Protein AF-A0A6A5HFD0-F1 (afdb_monomer)

Foldseek 3Di:
DDDDDDDPPPPPDVVVVVVVVVVVVVVVVVVVVVVVVPQPDADELPDQFAEEEDQQQDDFSRYHHDDLVCLQCRVSNHDNQSHAEYEYEDAADPPPVSLVSVLVSLVVVLVRYQAYEYEHQAHLPVPDPVVVVSVVSNCVSVRYHYQDDPPDNDHDHRDNALVSVLVSVCVGDPPDPNSVVSVVRRVVPDDDDPPPPPDDD

Mean predicted aligned error: 12.95 Å

Structure (mmCIF, N/CA/C/O backbone):
data_AF-A0A6A5HFD0-F1
#
_entry.id   AF-A0A6A5HFD0-F1
#
loop_
_atom_site.group_PDB
_atom_site.id
_atom_site.type_symbol
_atom_site.label_atom_id
_atom_site.label_alt_id
_atom_site.label_comp_id
_atom_site.label_asym_id
_atom_site.label_entity_id
_atom_site.label_seq_id
_atom_site.pdbx_PDB_ins_code
_atom_site.Cartn_x
_atom_site.Cartn_y
_atom_site.Cartn_z
_atom_site.occupancy
_atom_site.B_iso_or_equiv
_atom_site.auth_seq_id
_atom_site.auth_comp_id
_atom_sit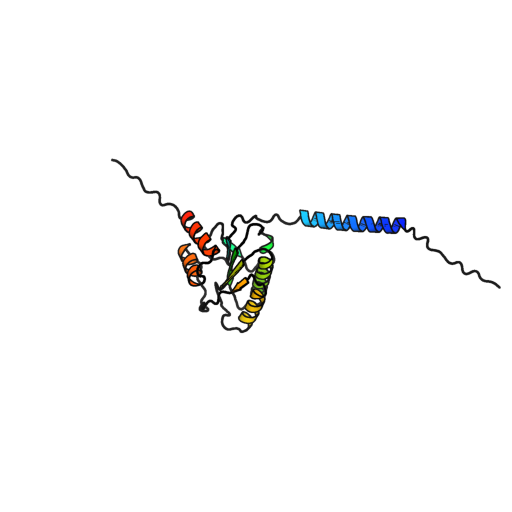e.auth_asym_id
_atom_site.auth_atom_id
_atom_site.pdbx_PDB_model_num
ATOM 1 N N . MET A 1 1 ? 0.752 -87.030 -17.602 1.00 40.81 1 MET A N 1
ATOM 2 C CA . MET A 1 1 ? 1.405 -86.492 -16.390 1.00 40.81 1 MET A CA 1
ATOM 3 C C . MET A 1 1 ? 0.818 -85.115 -16.132 1.00 40.81 1 MET A C 1
ATOM 5 O O . MET A 1 1 ? 0.989 -84.241 -16.968 1.00 40.81 1 MET A O 1
ATOM 9 N N . VAL A 1 2 ? 0.026 -84.969 -15.068 1.00 38.84 2 VAL A N 1
ATOM 10 C CA . VAL A 1 2 ? -0.663 -83.721 -14.697 1.00 38.84 2 VAL A CA 1
ATOM 11 C C . VAL A 1 2 ? 0.238 -82.972 -13.714 1.00 38.84 2 VAL A C 1
ATOM 13 O O . VAL A 1 2 ? 0.550 -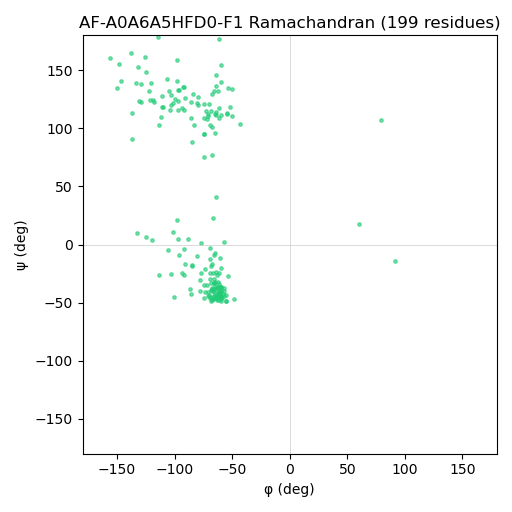83.507 -12.655 1.00 38.84 2 VAL A O 1
ATOM 16 N N . GLY A 1 3 ? 0.699 -81.776 -14.083 1.00 40.53 3 GLY A N 1
ATOM 17 C CA . GLY A 1 3 ? 1.466 -80.889 -13.207 1.00 40.53 3 GLY A CA 1
ATOM 18 C C . GLY A 1 3 ? 0.549 -79.844 -12.577 1.00 40.53 3 GLY A C 1
ATOM 19 O O . GLY A 1 3 ? -0.019 -79.020 -13.288 1.00 40.53 3 GLY A O 1
ATOM 20 N N . ASN A 1 4 ? 0.399 -79.885 -11.252 1.00 44.94 4 ASN A N 1
ATOM 21 C CA . ASN A 1 4 ? -0.315 -78.875 -10.470 1.00 44.94 4 ASN A CA 1
ATOM 22 C C . ASN A 1 4 ? 0.464 -77.546 -10.474 1.00 44.94 4 ASN A C 1
ATOM 24 O O . ASN A 1 4 ? 1.540 -77.468 -9.882 1.00 44.94 4 ASN A O 1
ATOM 28 N N . LEU A 1 5 ? -0.100 -76.487 -11.065 1.00 52.91 5 LEU A N 1
ATOM 29 C CA . LEU A 1 5 ? 0.309 -75.107 -10.786 1.00 52.91 5 LEU A CA 1
ATOM 30 C C . LEU A 1 5 ? -0.422 -74.633 -9.520 1.00 52.91 5 LEU A C 1
ATOM 32 O O . LEU A 1 5 ? -1.607 -74.309 -9.555 1.00 52.91 5 LEU A O 1
ATOM 36 N N . GLY A 1 6 ? 0.282 -74.610 -8.389 1.00 43.31 6 GLY A N 1
ATOM 37 C CA . GLY A 1 6 ? -0.218 -73.996 -7.161 1.00 43.31 6 GLY A CA 1
ATOM 38 C C . GLY A 1 6 ? -0.249 -72.473 -7.297 1.00 43.31 6 GLY A C 1
ATOM 39 O O . GLY A 1 6 ? 0.799 -71.835 -7.357 1.00 43.31 6 GLY A O 1
ATOM 40 N N . ILE A 1 7 ? -1.445 -71.883 -7.329 1.00 53.22 7 ILE A N 1
ATOM 41 C CA . ILE A 1 7 ? -1.634 -70.434 -7.213 1.00 53.22 7 ILE A CA 1
ATOM 42 C C . ILE A 1 7 ? -1.323 -70.041 -5.764 1.00 53.22 7 ILE A C 1
ATOM 44 O O . ILE A 1 7 ? -2.061 -70.384 -4.840 1.00 53.22 7 ILE A O 1
ATOM 48 N N . ARG A 1 8 ? -0.216 -69.324 -5.554 1.00 49.44 8 ARG A N 1
ATOM 49 C CA . ARG A 1 8 ? 0.111 -68.700 -4.268 1.00 49.44 8 ARG A CA 1
ATOM 50 C C . ARG A 1 8 ? -0.785 -67.475 -4.094 1.00 49.44 8 ARG A C 1
ATOM 52 O O . ARG A 1 8 ? -0.480 -66.403 -4.603 1.00 49.44 8 ARG A O 1
ATOM 59 N N . VAL A 1 9 ? -1.902 -67.647 -3.394 1.00 51.25 9 VAL A N 1
ATOM 60 C CA . VAL A 1 9 ? -2.750 -66.535 -2.951 1.00 51.25 9 VAL A CA 1
ATOM 61 C C . VAL A 1 9 ? -1.973 -65.772 -1.876 1.00 51.25 9 VAL A C 1
ATOM 63 O O . VAL A 1 9 ? -1.836 -66.241 -0.745 1.00 51.25 9 VAL A O 1
ATOM 66 N N . GLU A 1 10 ? -1.401 -64.620 -2.233 1.00 54.50 10 GLU A N 1
ATOM 67 C CA . GLU A 1 10 ? -0.930 -63.653 -1.243 1.00 54.50 10 GLU A CA 1
AT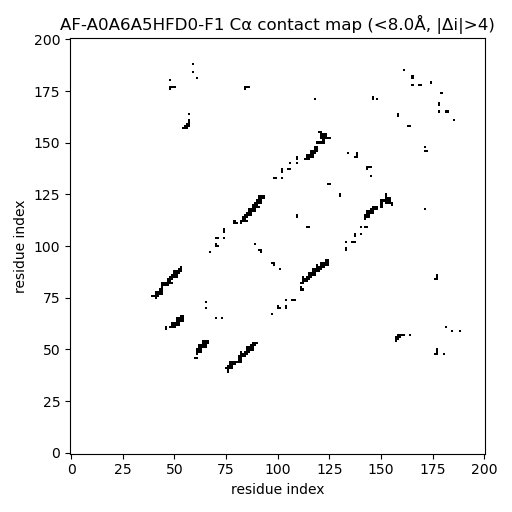OM 68 C C . GLU A 1 10 ? -2.134 -63.204 -0.418 1.00 54.50 10 GLU A C 1
ATOM 70 O O . GLU A 1 10 ? -3.020 -62.501 -0.899 1.00 54.50 10 GLU A O 1
ATOM 75 N N . ASN A 1 11 ? -2.175 -63.648 0.834 1.00 48.19 11 ASN A N 1
ATOM 76 C CA . ASN A 1 11 ? -3.223 -63.311 1.780 1.00 48.19 11 ASN A CA 1
ATOM 77 C C . ASN A 1 11 ? -3.016 -61.858 2.252 1.00 48.19 11 ASN A C 1
ATOM 79 O O . ASN A 1 11 ? -2.494 -61.611 3.342 1.00 48.19 11 ASN A O 1
ATOM 83 N N . ARG A 1 12 ? -3.342 -60.878 1.397 1.00 56.28 12 ARG A N 1
ATOM 84 C CA . ARG A 1 12 ? -3.359 -59.460 1.774 1.00 56.28 12 ARG A CA 1
ATOM 85 C C . ARG A 1 12 ? -4.556 -59.238 2.682 1.00 56.28 12 ARG A C 1
ATOM 87 O O . ARG A 1 12 ? -5.700 -59.314 2.250 1.00 56.28 12 ARG A O 1
ATOM 94 N N . ASN A 1 13 ? -4.278 -59.034 3.964 1.00 55.84 13 ASN A N 1
ATOM 95 C CA . ASN A 1 13 ? -5.301 -58.748 4.955 1.00 55.84 13 ASN A CA 1
ATOM 96 C C . ASN A 1 13 ? -5.778 -57.293 4.766 1.00 55.84 13 ASN A C 1
ATOM 98 O O . ASN A 1 13 ? -5.021 -56.383 5.119 1.00 55.84 13 ASN A O 1
ATOM 102 N N . PRO A 1 14 ? -7.007 -57.056 4.271 1.00 55.06 14 PRO A N 1
ATOM 103 C CA . PRO A 1 14 ? -7.501 -55.711 3.972 1.00 55.06 14 PRO A CA 1
ATOM 104 C C . PRO A 1 14 ? -7.553 -54.815 5.217 1.00 55.06 14 PRO A C 1
ATOM 106 O O . PRO A 1 14 ? -7.406 -53.602 5.106 1.00 55.06 14 PRO A O 1
ATOM 109 N N . TYR A 1 15 ? -7.660 -55.403 6.415 1.00 52.16 15 TYR A N 1
ATOM 110 C CA . TYR A 1 15 ? -7.636 -54.658 7.675 1.00 52.16 15 TYR A CA 1
ATOM 111 C C . TYR A 1 15 ? -6.265 -54.047 7.994 1.00 52.16 15 TYR A C 1
ATOM 113 O O . TYR A 1 15 ? -6.197 -53.009 8.654 1.00 52.16 15 TYR A O 1
ATOM 121 N N . ARG A 1 16 ? -5.165 -54.672 7.545 1.00 56.97 16 ARG A N 1
ATOM 122 C CA . ARG A 1 16 ? -3.811 -54.125 7.740 1.00 56.97 16 ARG A CA 1
ATOM 123 C C . ARG A 1 16 ? -3.565 -52.929 6.829 1.00 56.97 16 ARG A C 1
ATOM 125 O O . ARG A 1 16 ? -3.059 -51.922 7.302 1.00 56.97 16 ARG A O 1
ATOM 132 N N . GLU A 1 17 ? -4.014 -53.012 5.581 1.00 59.78 17 GLU A N 1
ATOM 133 C CA . GLU A 1 17 ? -3.882 -51.942 4.588 1.00 59.78 17 GLU A CA 1
ATOM 134 C C . GLU A 1 17 ? -4.694 -50.697 4.983 1.00 59.78 17 GLU A C 1
ATOM 136 O O . GLU A 1 17 ? -4.190 -49.577 4.933 1.00 59.78 17 GLU A O 1
ATOM 141 N N . THR A 1 18 ? -5.915 -50.879 5.504 1.00 59.31 18 THR A N 1
ATOM 142 C CA . THR A 1 18 ? -6.700 -49.762 6.055 1.00 59.31 18 THR A CA 1
ATOM 143 C C . THR A 1 18 ? -6.060 -49.147 7.297 1.00 59.31 18 THR A C 1
ATOM 145 O O . THR A 1 18 ? -6.069 -47.929 7.442 1.00 59.31 18 THR A O 1
ATOM 148 N N . ALA A 1 19 ? -5.478 -49.958 8.187 1.00 61.12 19 ALA A N 1
ATOM 149 C CA . ALA A 1 19 ? -4.846 -49.458 9.407 1.00 61.12 19 ALA A CA 1
ATOM 150 C C . ALA A 1 19 ? -3.526 -48.720 9.127 1.00 61.12 19 ALA A C 1
ATOM 152 O O . ALA A 1 19 ? -3.211 -47.754 9.817 1.00 61.12 19 ALA A O 1
ATOM 153 N N . GLU A 1 20 ? -2.757 -49.159 8.130 1.00 63.84 20 GLU A N 1
ATOM 154 C CA . GLU A 1 20 ? -1.549 -48.467 7.669 1.00 63.84 20 GLU A CA 1
ATOM 155 C C . GLU A 1 20 ? -1.898 -47.137 6.998 1.00 63.84 20 GLU A C 1
ATOM 157 O O . GLU A 1 20 ? -1.353 -46.107 7.392 1.00 63.84 20 GLU A O 1
ATOM 162 N N . LYS A 1 21 ? -2.907 -47.122 6.118 1.00 66.12 21 LYS A N 1
ATOM 163 C CA . LYS A 1 21 ? -3.411 -45.891 5.493 1.00 66.12 21 LYS A CA 1
ATOM 164 C C . LYS A 1 21 ? -3.944 -44.884 6.519 1.00 66.12 21 LYS A C 1
ATOM 166 O O . LYS A 1 21 ? -3.669 -43.693 6.417 1.00 66.12 21 LYS A O 1
ATOM 171 N N . SER A 1 22 ? -4.671 -45.335 7.544 1.00 59.88 22 SER A N 1
ATOM 172 C CA . SER A 1 22 ? -5.139 -44.453 8.625 1.00 59.88 22 SER A CA 1
ATOM 173 C C . SER A 1 22 ? -3.997 -43.871 9.465 1.00 59.88 22 SER A C 1
ATOM 175 O O . SER A 1 22 ? -4.110 -42.740 9.931 1.00 59.88 22 SER A O 1
ATOM 177 N N . LYS A 1 23 ? -2.895 -44.609 9.655 1.00 63.00 23 LYS A N 1
ATOM 178 C CA . LYS A 1 23 ? -1.702 -44.101 10.352 1.00 63.00 23 LYS A CA 1
ATOM 179 C C . LYS A 1 23 ? -0.957 -43.068 9.517 1.00 63.00 23 LYS A C 1
ATOM 181 O O . LYS A 1 23 ? -0.518 -42.074 10.075 1.00 63.00 23 LYS A O 1
ATOM 186 N N . GLU A 1 24 ? -0.839 -43.289 8.213 1.00 63.47 24 GLU A N 1
ATOM 187 C CA . GLU A 1 24 ? -0.209 -42.346 7.284 1.00 63.47 24 GLU A CA 1
ATOM 188 C C . GLU A 1 24 ? -0.965 -41.013 7.253 1.00 63.47 24 GLU A C 1
ATOM 190 O O . GLU A 1 24 ? -0.368 -39.968 7.492 1.00 63.47 24 GLU A O 1
ATOM 195 N N . ILE A 1 25 ? -2.298 -41.059 7.132 1.00 62.41 25 ILE A N 1
ATOM 196 C CA . ILE A 1 25 ? -3.147 -39.859 7.188 1.00 62.41 25 ILE A CA 1
ATOM 197 C C . ILE A 1 25 ? -2.971 -39.126 8.522 1.00 62.41 25 ILE A C 1
ATOM 199 O O . ILE A 1 25 ? -2.803 -37.910 8.518 1.00 62.41 25 ILE A O 1
ATOM 203 N N . ALA A 1 26 ? -2.977 -39.843 9.652 1.00 58.12 26 ALA A N 1
ATOM 204 C CA . ALA A 1 26 ? -2.802 -39.248 10.980 1.00 58.12 26 ALA A CA 1
ATOM 205 C C . ALA A 1 26 ? -1.405 -38.631 11.188 1.00 58.12 26 ALA A C 1
ATOM 207 O O . ALA A 1 26 ? -1.265 -37.632 11.895 1.00 58.12 26 ALA A O 1
ATOM 208 N N . VAL A 1 27 ? -0.366 -39.211 10.580 1.00 64.44 27 VAL A N 1
ATOM 209 C CA . VAL A 1 27 ? 0.996 -38.658 10.592 1.00 64.44 27 VAL A CA 1
ATOM 210 C C . VAL A 1 27 ? 1.067 -37.387 9.749 1.00 64.44 27 VAL A C 1
ATOM 212 O O . VAL A 1 27 ? 1.626 -36.400 10.226 1.00 64.44 27 VAL A O 1
ATOM 215 N N . ASP A 1 28 ? 0.454 -37.373 8.565 1.00 59.66 28 ASP A N 1
ATOM 216 C CA . ASP A 1 28 ? 0.383 -36.184 7.709 1.00 59.66 28 ASP A CA 1
ATOM 217 C C . ASP A 1 28 ? -0.417 -35.053 8.367 1.00 59.66 28 ASP A C 1
ATOM 219 O O . ASP A 1 28 ? 0.063 -33.919 8.418 1.00 59.66 28 ASP A O 1
ATOM 223 N N . THR A 1 29 ? -1.572 -35.355 8.977 1.00 57.44 29 THR A N 1
ATOM 224 C CA . THR A 1 29 ? -2.348 -34.345 9.731 1.00 57.44 29 THR A CA 1
ATOM 225 C C . THR A 1 29 ? -1.554 -33.812 10.921 1.00 57.44 29 THR A C 1
ATOM 227 O O . THR A 1 29 ? -1.461 -32.602 11.117 1.00 57.44 29 THR A O 1
ATOM 230 N N . GLY A 1 30 ? -0.903 -34.695 11.684 1.00 49.62 30 GLY A N 1
ATOM 231 C CA . GLY A 1 30 ? -0.057 -34.287 12.806 1.00 49.62 30 GLY A CA 1
ATOM 232 C C . GLY A 1 30 ? 1.199 -33.513 12.384 1.00 49.62 30 GLY A C 1
ATOM 233 O O . GLY A 1 30 ? 1.741 -32.744 13.179 1.00 49.62 30 GLY A O 1
ATOM 234 N N . MET A 1 31 ? 1.686 -33.693 11.151 1.00 56.91 31 MET A N 1
ATOM 235 C CA . MET A 1 31 ? 2.770 -32.891 10.581 1.00 56.91 31 MET A CA 1
ATOM 236 C C . MET A 1 31 ? 2.288 -31.516 10.112 1.00 56.91 31 MET A C 1
ATOM 238 O O . MET A 1 31 ? 3.008 -30.542 10.337 1.00 56.91 31 MET A O 1
ATOM 242 N N . GLU A 1 32 ? 1.106 -31.404 9.503 1.00 59.38 32 GLU A N 1
ATOM 243 C CA . GLU A 1 32 ? 0.516 -30.103 9.160 1.00 59.38 32 GLU A CA 1
ATOM 244 C C . GLU A 1 32 ? 0.207 -29.265 10.403 1.00 59.38 32 GLU A C 1
ATOM 246 O O . GLU A 1 32 ? 0.656 -28.122 10.480 1.00 59.38 32 GLU A O 1
ATOM 251 N N . GLU A 1 33 ? -0.434 -29.841 11.424 1.00 56.31 33 GLU A N 1
ATOM 252 C CA . GLU A 1 33 ? -0.723 -29.133 12.681 1.00 56.31 33 GLU A CA 1
ATOM 253 C C . GLU A 1 33 ? 0.562 -28.643 13.373 1.00 56.31 33 GLU A C 1
ATOM 255 O O . GLU A 1 33 ? 0.633 -27.515 13.870 1.00 56.31 33 GLU A O 1
ATOM 260 N N . LYS A 1 34 ? 1.630 -29.455 13.359 1.00 57.09 34 LYS A N 1
ATOM 261 C CA . LYS A 1 34 ? 2.943 -29.049 13.890 1.00 57.09 34 LYS A CA 1
ATOM 262 C C . LYS A 1 34 ? 3.596 -27.939 13.066 1.00 57.09 34 LYS A C 1
ATOM 264 O O . LYS A 1 34 ? 4.235 -27.060 13.645 1.00 57.09 34 LYS A O 1
ATOM 269 N N . LYS A 1 35 ? 3.448 -27.955 11.737 1.00 59.38 35 LYS A N 1
ATOM 270 C CA . LYS A 1 35 ? 3.948 -26.888 10.853 1.00 59.38 35 LYS A CA 1
ATOM 271 C C . LYS A 1 35 ? 3.181 -25.582 11.061 1.00 59.38 35 LYS A C 1
ATOM 273 O O . LYS A 1 35 ? 3.802 -24.523 11.063 1.00 59.38 35 LYS A O 1
ATOM 278 N N . GLU A 1 36 ? 1.870 -25.650 11.282 1.00 57.84 36 GLU A N 1
ATOM 279 C CA . GLU A 1 36 ? 1.019 -24.498 11.601 1.00 57.84 36 GLU A CA 1
ATOM 280 C C . GLU A 1 36 ? 1.419 -23.858 12.941 1.00 57.84 36 GLU A C 1
ATOM 282 O O . GLU A 1 36 ? 1.631 -22.647 13.007 1.00 57.84 36 GLU A O 1
ATOM 287 N N . GLY A 1 37 ? 1.638 -24.671 13.983 1.00 54.94 37 GLY A N 1
ATOM 288 C CA . GLY A 1 37 ? 2.069 -24.208 15.309 1.00 54.94 37 GLY A CA 1
ATOM 289 C C . GLY A 1 37 ? 3.494 -23.635 15.371 1.00 54.94 37 GLY A C 1
ATOM 290 O O . GLY A 1 37 ? 3.818 -22.904 16.306 1.00 54.94 37 GLY A O 1
ATOM 291 N N . MET A 1 38 ? 4.345 -23.934 14.381 1.00 61.56 38 MET A N 1
ATOM 292 C CA . MET A 1 38 ? 5.705 -23.384 14.260 1.00 61.56 38 MET A CA 1
ATOM 293 C C . MET A 1 38 ? 5.782 -22.103 13.417 1.00 61.56 38 MET A C 1
ATOM 295 O O . MET A 1 38 ? 6.865 -21.518 13.315 1.00 61.56 38 MET A O 1
ATOM 299 N N . LYS A 1 39 ? 4.675 -21.635 12.816 1.00 65.06 39 LYS A N 1
ATOM 300 C CA . LYS A 1 39 ? 4.684 -20.374 12.060 1.00 65.06 39 LYS A CA 1
ATOM 301 C C . LYS A 1 39 ? 5.028 -19.208 13.006 1.00 65.06 39 LYS A C 1
ATOM 303 O O . LYS A 1 39 ? 4.438 -19.098 14.083 1.00 65.06 39 LYS A O 1
ATOM 308 N N . PRO A 1 40 ? 5.968 -18.317 12.631 1.00 68.19 40 PRO A N 1
ATOM 309 C CA . PRO A 1 40 ? 6.278 -17.134 13.423 1.00 68.19 40 PRO A CA 1
ATOM 310 C C . PRO A 1 40 ? 5.012 -16.328 13.707 1.00 68.19 40 PRO A C 1
ATOM 312 O O . PRO A 1 40 ? 4.206 -16.088 12.806 1.00 68.19 40 PRO A O 1
ATOM 315 N N . LYS A 1 41 ? 4.842 -15.888 14.957 1.00 83.31 41 LYS A N 1
ATOM 316 C CA . LYS A 1 41 ? 3.687 -15.073 15.337 1.00 83.31 41 LYS A CA 1
ATOM 317 C C . LYS A 1 41 ? 3.702 -13.765 14.541 1.00 83.31 41 LYS A C 1
ATOM 319 O O . LYS A 1 41 ? 4.629 -12.966 14.677 1.00 83.31 41 LYS A O 1
ATOM 324 N N . LYS A 1 42 ? 2.666 -13.559 13.726 1.00 91.19 42 LYS A N 1
ATOM 325 C CA . LYS A 1 42 ? 2.451 -12.323 12.970 1.00 91.19 42 LYS A CA 1
ATOM 326 C C . LYS A 1 42 ? 2.225 -11.142 13.915 1.00 91.19 42 LYS A C 1
ATOM 328 O O . LYS A 1 42 ? 1.628 -11.275 14.985 1.00 91.19 42 LYS A O 1
ATOM 333 N N . THR A 1 43 ? 2.702 -9.976 13.504 1.00 93.25 43 THR A N 1
ATOM 334 C CA . THR A 1 43 ? 2.447 -8.708 14.184 1.00 93.25 43 THR A CA 1
ATOM 335 C C . THR A 1 43 ? 1.064 -8.213 13.786 1.00 93.25 43 THR A C 1
ATOM 337 O O . THR A 1 43 ? 0.812 -7.974 12.608 1.00 93.25 43 THR A O 1
ATOM 340 N N . VAL A 1 44 ? 0.176 -8.049 14.764 1.00 94.81 44 VAL A N 1
ATOM 341 C CA . VAL A 1 44 ? -1.179 -7.534 14.531 1.00 94.81 44 VAL A CA 1
ATOM 342 C C . VAL A 1 44 ? -1.120 -6.055 14.168 1.00 94.81 44 VAL A C 1
ATOM 344 O O . VAL A 1 44 ? -0.652 -5.247 14.974 1.00 94.81 44 VAL A O 1
ATOM 347 N N . ILE A 1 45 ? -1.624 -5.710 12.983 1.00 95.81 45 ILE A N 1
ATOM 348 C CA . ILE A 1 45 ? -1.868 -4.323 12.582 1.00 95.81 45 ILE A CA 1
ATOM 349 C C . ILE A 1 45 ? -3.187 -3.876 13.223 1.00 95.81 45 ILE A C 1
ATOM 351 O O . ILE A 1 45 ? -4.205 -4.565 13.125 1.00 95.81 45 ILE A O 1
ATOM 355 N N . ARG A 1 46 ? -3.165 -2.751 13.945 1.00 95.31 46 ARG A N 1
ATOM 356 C CA . ARG A 1 46 ? -4.352 -2.231 14.650 1.00 95.31 46 ARG A CA 1
ATOM 357 C C . ARG A 1 46 ? -5.112 -1.212 13.810 1.00 95.31 46 ARG A C 1
ATOM 359 O O . ARG A 1 46 ? -6.298 -0.985 14.025 1.00 95.31 46 ARG A O 1
ATOM 366 N N . GLU A 1 47 ? -4.409 -0.581 12.889 1.00 96.88 47 GLU A N 1
ATOM 367 C CA . GLU A 1 47 ? -4.873 0.474 12.016 1.00 96.88 47 GLU A CA 1
ATOM 368 C C . GLU A 1 47 ? -5.568 -0.134 10.795 1.00 96.88 47 GLU A C 1
ATOM 370 O O . GLU A 1 47 ? -5.006 -0.983 10.110 1.00 96.88 47 GLU A O 1
ATOM 375 N N . SER A 1 48 ? -6.783 0.323 10.482 1.00 97.25 48 SER A N 1
ATOM 376 C CA . SER A 1 48 ? -7.515 -0.178 9.309 1.00 97.25 48 SER A CA 1
ATOM 377 C C . SER A 1 48 ? -7.082 0.447 7.986 1.00 97.25 48 SER A C 1
ATOM 379 O O . SER A 1 48 ? -7.516 0.018 6.921 1.00 97.25 48 SER A O 1
ATOM 381 N N . LYS A 1 49 ? -6.255 1.492 8.039 1.00 98.19 49 LYS A N 1
ATOM 382 C CA . LYS A 1 49 ? -5.822 2.289 6.890 1.00 98.19 49 LYS A CA 1
ATOM 383 C C . LYS A 1 49 ? -4.336 2.535 7.043 1.00 98.19 49 LYS A C 1
ATOM 385 O O . LYS A 1 49 ? -3.940 3.199 8.000 1.00 98.19 49 LYS A O 1
ATOM 390 N N . ILE A 1 50 ? -3.530 1.972 6.149 1.00 98.31 50 ILE A N 1
ATOM 391 C CA . ILE A 1 50 ? -2.074 1.949 6.317 1.00 98.31 50 ILE A CA 1
ATOM 392 C C . ILE A 1 50 ? -1.330 2.397 5.065 1.00 98.31 50 ILE A C 1
ATOM 394 O O . ILE A 1 50 ? -1.790 2.227 3.938 1.00 98.31 50 ILE A O 1
ATOM 398 N N . LEU A 1 51 ? -0.137 2.935 5.290 1.00 98.19 51 LEU A N 1
ATOM 399 C CA . LEU A 1 51 ? 0.853 3.242 4.273 1.00 98.19 51 LEU A CA 1
ATOM 400 C C . LEU A 1 51 ? 1.927 2.156 4.276 1.00 98.19 51 LEU A C 1
ATOM 402 O O . LEU A 1 51 ? 2.609 1.965 5.284 1.00 98.19 51 LEU A O 1
ATOM 406 N N . ILE A 1 52 ? 2.123 1.496 3.141 1.00 97.81 52 ILE A N 1
ATOM 407 C CA . ILE A 1 52 ? 3.264 0.613 2.900 1.00 97.81 52 ILE A CA 1
ATOM 408 C C . ILE A 1 52 ? 4.255 1.352 2.007 1.00 97.81 52 ILE A C 1
ATOM 410 O O . ILE A 1 52 ? 3.882 1.913 0.982 1.00 97.81 52 ILE A O 1
ATOM 414 N N . THR A 1 53 ? 5.523 1.399 2.405 1.00 95.69 53 THR A N 1
ATOM 415 C CA . THR A 1 53 ? 6.500 2.296 1.777 1.00 95.69 53 THR A CA 1
ATOM 416 C C . THR A 1 53 ? 7.917 1.728 1.781 1.00 95.69 53 THR A C 1
ATOM 418 O O . THR A 1 53 ? 8.265 0.951 2.674 1.00 95.69 53 THR A O 1
ATOM 421 N N . PRO A 1 54 ? 8.810 2.130 0.855 1.00 92.56 54 PRO A N 1
ATOM 422 C CA . PRO A 1 54 ? 10.240 1.990 1.097 1.00 92.56 54 PRO A CA 1
ATOM 423 C C . PRO A 1 54 ? 10.651 2.811 2.334 1.00 92.56 54 PRO A C 1
ATOM 425 O O . PRO A 1 54 ? 9.855 3.534 2.937 1.00 92.56 54 PRO A O 1
ATOM 428 N N . ARG A 1 55 ? 11.923 2.734 2.737 1.00 90.44 55 ARG A N 1
ATOM 429 C CA . ARG A 1 55 ? 12.418 3.549 3.858 1.00 90.44 55 ARG A CA 1
ATOM 430 C C . ARG A 1 55 ? 12.431 5.041 3.511 1.00 90.44 55 ARG A C 1
ATOM 432 O O . ARG A 1 55 ? 13.386 5.510 2.890 1.00 90.44 55 ARG A O 1
ATOM 439 N N . ILE A 1 56 ? 11.432 5.770 3.998 1.00 88.75 56 ILE A N 1
ATOM 440 C CA . ILE A 1 56 ? 11.190 7.180 3.655 1.00 88.75 56 ILE A CA 1
ATOM 441 C C . ILE A 1 56 ? 11.560 8.189 4.746 1.00 88.75 56 ILE A C 1
ATOM 443 O O . ILE A 1 56 ? 11.511 9.380 4.485 1.00 88.75 56 ILE A O 1
ATOM 447 N N . GLY A 1 57 ? 11.967 7.750 5.942 1.00 85.81 57 GLY A N 1
ATOM 448 C CA . GLY A 1 57 ? 12.460 8.646 7.004 1.00 85.81 57 GLY A CA 1
ATOM 449 C C . GLY A 1 57 ? 11.398 9.162 7.982 1.00 85.81 57 GLY A C 1
ATOM 450 O O . GLY A 1 57 ? 11.760 9.597 9.071 1.00 85.81 57 GLY A O 1
ATOM 451 N N . VAL A 1 58 ? 10.111 9.016 7.661 1.00 91.06 58 VAL A N 1
ATOM 452 C CA . VAL A 1 58 ? 8.982 9.329 8.554 1.00 91.06 58 VAL A CA 1
ATOM 453 C C . VAL A 1 58 ? 8.477 8.052 9.226 1.00 91.06 58 VAL A C 1
ATOM 455 O O . VAL A 1 58 ? 8.440 6.985 8.610 1.00 91.06 58 VAL A O 1
ATOM 458 N N . LYS A 1 59 ? 8.113 8.147 10.508 1.00 91.94 59 LYS A N 1
ATOM 459 C CA . LYS A 1 59 ? 7.577 7.037 11.305 1.00 91.94 59 LYS A CA 1
ATOM 460 C C . LYS A 1 59 ? 6.184 7.371 11.812 1.00 91.94 59 LYS A C 1
ATOM 462 O O . LYS A 1 59 ? 5.956 8.472 12.301 1.00 91.94 59 LYS A O 1
ATOM 467 N N . GLY A 1 60 ? 5.309 6.377 11.755 1.00 92.56 60 GLY A N 1
ATOM 468 C CA . GLY A 1 60 ? 3.948 6.417 12.267 1.00 92.56 60 GLY A CA 1
ATOM 469 C C . GLY A 1 60 ? 3.458 5.005 12.570 1.00 92.56 60 GLY A C 1
ATOM 470 O O . GLY A 1 60 ? 4.019 4.031 12.069 1.00 92.56 60 GLY A O 1
ATOM 471 N N . LYS A 1 61 ? 2.422 4.896 13.395 1.00 93.62 61 LYS A N 1
ATOM 472 C CA . LYS A 1 61 ? 1.693 3.661 13.699 1.00 93.62 61 LYS A CA 1
ATOM 473 C C . LYS A 1 61 ? 1.075 3.061 12.439 1.00 93.62 61 LYS A C 1
ATOM 475 O O . LYS A 1 61 ? 1.104 1.850 12.277 1.00 93.62 61 LYS A O 1
ATOM 480 N N . SER A 1 62 ? 0.600 3.911 11.527 1.00 96.12 62 SER A N 1
ATOM 481 C CA . SER A 1 62 ? 0.013 3.481 10.254 1.00 96.12 62 SER A CA 1
ATOM 482 C C . SER A 1 62 ? 1.048 3.317 9.128 1.00 96.12 62 SER A C 1
ATOM 484 O O . SER A 1 62 ? 0.652 3.086 7.989 1.00 96.12 62 SER A O 1
ATOM 486 N N . ILE A 1 63 ? 2.358 3.464 9.393 1.00 96.81 63 ILE A N 1
ATOM 487 C CA . ILE A 1 63 ? 3.419 3.442 8.367 1.00 96.81 63 ILE A CA 1
ATOM 488 C C . ILE A 1 63 ? 4.283 2.186 8.503 1.00 96.81 63 ILE A C 1
ATOM 490 O O . ILE A 1 63 ? 5.012 2.006 9.481 1.00 96.81 63 ILE A O 1
ATOM 494 N N . PHE A 1 64 ? 4.280 1.364 7.458 1.00 96.94 64 PHE A N 1
ATOM 495 C CA . PHE A 1 64 ? 4.985 0.092 7.397 1.00 96.94 64 PHE A CA 1
ATOM 496 C C . PHE A 1 64 ? 6.033 0.107 6.282 1.00 96.94 64 PHE A C 1
ATOM 498 O O . PHE A 1 64 ? 5.737 0.334 5.113 1.00 96.94 64 PHE A O 1
ATOM 505 N N . GLU A 1 65 ? 7.293 -0.144 6.642 1.00 95.38 65 GLU A N 1
ATOM 506 C CA . GLU A 1 65 ? 8.404 -0.096 5.688 1.00 95.38 65 GLU A CA 1
ATOM 507 C C . GLU A 1 65 ? 8.770 -1.475 5.135 1.00 95.38 65 GLU A C 1
ATOM 509 O O . GLU A 1 65 ? 9.025 -2.410 5.904 1.00 95.38 65 GLU A O 1
ATOM 514 N N . TYR A 1 66 ? 8.936 -1.581 3.817 1.00 93.88 66 TYR A N 1
ATOM 515 C CA . TYR A 1 66 ? 9.550 -2.739 3.171 1.00 93.88 66 TYR A CA 1
ATOM 516 C C . TYR A 1 66 ? 11.032 -2.512 2.839 1.00 93.88 66 TYR A C 1
ATOM 518 O O . TYR A 1 66 ? 11.548 -1.393 2.769 1.00 93.88 66 TYR A O 1
ATOM 526 N N . ARG A 1 67 ? 11.758 -3.621 2.668 1.00 91.19 67 ARG A N 1
ATOM 527 C CA . ARG A 1 67 ? 13.163 -3.649 2.235 1.00 91.19 67 ARG A CA 1
ATOM 528 C C . ARG A 1 67 ? 13.281 -4.614 1.067 1.00 91.19 67 ARG A C 1
ATOM 530 O O . ARG A 1 67 ? 12.744 -5.711 1.170 1.00 91.19 67 ARG A O 1
ATOM 537 N N . LYS A 1 68 ? 14.045 -4.246 0.031 1.00 89.69 68 LYS A N 1
ATOM 538 C CA . LYS A 1 68 ? 14.268 -5.086 -1.162 1.00 89.69 68 LYS A CA 1
ATOM 539 C C . LYS A 1 68 ? 14.649 -6.528 -0.799 1.00 89.69 68 LYS A C 1
ATOM 541 O O . LYS A 1 68 ? 14.018 -7.468 -1.254 1.00 89.69 68 LYS A O 1
ATOM 546 N N . SER A 1 69 ? 15.591 -6.694 0.133 1.00 90.50 69 SER A N 1
ATOM 547 C CA . SER A 1 69 ? 16.092 -8.005 0.576 1.00 90.50 69 SER A CA 1
ATOM 548 C C . SER A 1 69 ? 15.101 -8.861 1.374 1.00 90.50 69 SER A C 1
ATOM 550 O O . SER A 1 69 ? 15.457 -9.952 1.805 1.00 90.50 69 SER A O 1
ATOM 552 N N . ALA A 1 70 ? 13.904 -8.353 1.665 1.00 90.62 70 ALA A N 1
ATOM 553 C CA . ALA A 1 70 ? 12.924 -9.033 2.501 1.00 90.62 70 ALA A CA 1
ATOM 554 C C . ALA A 1 70 ? 11.519 -9.047 1.889 1.00 90.62 70 ALA A C 1
ATOM 556 O O . ALA A 1 70 ? 10.593 -9.415 2.607 1.00 90.62 70 ALA A O 1
ATOM 557 N N . LEU A 1 71 ? 11.357 -8.649 0.620 1.00 92.81 71 LEU A N 1
ATOM 558 C CA . LEU A 1 71 ? 10.052 -8.571 -0.046 1.00 92.81 71 LEU A CA 1
ATOM 559 C C . LEU A 1 71 ? 9.307 -9.911 0.013 1.00 92.81 71 LEU A C 1
ATOM 561 O O . LEU A 1 71 ? 8.195 -9.944 0.529 1.00 92.81 71 LEU A O 1
ATOM 565 N N . ASP A 1 72 ? 9.985 -11.009 -0.333 1.00 92.62 72 ASP A N 1
ATOM 566 C CA . ASP A 1 72 ? 9.427 -12.374 -0.384 1.00 92.62 72 ASP A CA 1
ATOM 567 C C . ASP A 1 72 ? 8.862 -12.879 0.958 1.00 92.62 72 ASP A C 1
ATOM 569 O O . ASP A 1 72 ? 8.092 -13.830 1.019 1.00 92.62 72 ASP A O 1
ATOM 573 N N . THR A 1 73 ? 9.268 -12.271 2.076 1.00 91.88 73 THR A N 1
ATOM 574 C CA . THR A 1 73 ? 8.814 -12.670 3.420 1.00 91.88 73 THR A CA 1
ATOM 575 C C . THR A 1 73 ? 8.098 -11.549 4.157 1.00 91.88 73 THR A C 1
ATOM 577 O O . THR A 1 73 ? 7.768 -11.703 5.334 1.00 91.88 73 THR A O 1
ATOM 580 N N . TRP A 1 74 ? 7.893 -10.399 3.513 1.00 94.94 74 TRP A N 1
ATOM 581 C CA . TRP A 1 74 ? 7.439 -9.195 4.193 1.00 94.94 74 TRP A CA 1
ATOM 582 C C . TRP A 1 74 ? 6.000 -9.341 4.690 1.00 94.94 74 TRP A C 1
ATOM 584 O O . TRP A 1 74 ? 5.748 -9.130 5.878 1.00 94.94 74 TRP A O 1
ATOM 594 N N . LYS A 1 75 ? 5.088 -9.798 3.819 1.00 94.12 75 LYS A N 1
ATOM 595 C CA . LYS A 1 75 ? 3.668 -10.014 4.141 1.00 94.12 75 LYS A CA 1
ATOM 596 C C . LYS A 1 75 ? 3.480 -10.972 5.317 1.00 94.12 75 LYS A C 1
ATOM 598 O O . LYS A 1 75 ? 2.660 -10.739 6.199 1.00 94.12 75 LYS A O 1
ATOM 603 N N . ASN A 1 76 ? 4.323 -12.000 5.410 1.00 92.69 76 ASN A N 1
ATOM 604 C CA . ASN A 1 76 ? 4.267 -13.014 6.468 1.00 92.69 76 ASN A CA 1
ATOM 605 C C . ASN A 1 76 ? 4.582 -12.486 7.875 1.00 92.69 76 ASN A C 1
ATOM 607 O O . ASN A 1 76 ? 4.389 -13.210 8.849 1.00 92.69 76 ASN A O 1
ATOM 611 N N . ARG A 1 77 ? 5.053 -11.242 8.007 1.00 92.94 77 ARG A N 1
ATOM 612 C CA . ARG A 1 77 ? 5.346 -10.616 9.304 1.00 92.94 77 ARG A CA 1
ATOM 613 C C . ARG A 1 77 ? 4.126 -9.980 9.946 1.00 92.94 77 ARG A C 1
ATOM 615 O O . ARG A 1 77 ? 4.171 -9.721 11.149 1.00 92.94 77 ARG A O 1
ATOM 622 N N . PHE A 1 78 ? 3.076 -9.721 9.174 1.00 95.12 78 PHE A N 1
ATOM 623 C CA . PHE A 1 78 ? 1.937 -8.925 9.605 1.00 95.12 78 PHE A CA 1
ATOM 624 C C . PHE A 1 78 ? 0.623 -9.679 9.436 1.00 95.12 78 PHE A C 1
ATOM 626 O O . PHE A 1 78 ? 0.471 -10.531 8.560 1.00 95.12 78 PHE A O 1
ATOM 633 N N . ASP A 1 79 ? -0.309 -9.374 10.328 1.00 95.25 79 ASP A N 1
ATOM 634 C CA . ASP A 1 79 ? -1.695 -9.815 10.262 1.00 95.25 79 ASP A CA 1
ATOM 635 C C . ASP A 1 79 ? -2.562 -8.649 9.772 1.00 95.25 79 ASP A C 1
ATOM 637 O O . ASP A 1 79 ? -2.585 -7.581 10.395 1.00 95.25 79 ASP A O 1
ATOM 641 N N . PHE A 1 80 ? -3.224 -8.871 8.636 1.00 96.31 80 PHE A N 1
ATOM 642 C CA . PHE A 1 80 ? -4.000 -7.884 7.889 1.00 96.31 80 PHE A CA 1
ATOM 643 C C . PHE A 1 80 ? -5.498 -7.947 8.197 1.00 96.31 80 PHE A C 1
ATOM 645 O O . PHE A 1 80 ? -6.248 -7.174 7.617 1.00 96.31 80 PHE A O 1
ATOM 652 N N . ALA A 1 81 ? -5.944 -8.784 9.144 1.00 95.31 81 ALA A N 1
ATOM 653 C CA . ALA A 1 81 ? -7.367 -8.982 9.438 1.00 95.31 81 ALA A CA 1
ATOM 654 C C . ALA A 1 81 ? -8.157 -7.687 9.727 1.00 95.31 81 ALA A C 1
ATOM 656 O O . ALA A 1 81 ? -9.362 -7.632 9.491 1.00 95.31 81 ALA A O 1
ATOM 657 N N . ASN A 1 82 ? -7.495 -6.640 10.235 1.00 95.56 82 ASN A N 1
ATOM 658 C CA . ASN A 1 82 ? -8.118 -5.339 10.511 1.00 95.56 82 ASN A CA 1
ATOM 659 C C . ASN A 1 82 ? -7.940 -4.308 9.385 1.00 95.56 82 ASN A C 1
ATOM 661 O O . ASN A 1 82 ? -8.506 -3.219 9.474 1.00 95.56 82 ASN A O 1
ATOM 665 N N . VAL A 1 83 ? -7.115 -4.600 8.377 1.00 97.94 83 VAL A N 1
ATOM 666 C CA . VAL A 1 83 ? -6.711 -3.651 7.337 1.00 97.94 83 VAL A CA 1
ATOM 667 C C . VAL A 1 83 ? -7.744 -3.647 6.221 1.00 97.94 83 VAL A C 1
ATOM 669 O O . VAL A 1 83 ? -8.036 -4.662 5.603 1.00 97.94 83 VAL A O 1
ATOM 672 N N . GLU A 1 84 ? -8.296 -2.473 5.946 1.00 97.69 84 GLU A N 1
ATOM 673 C CA . GLU A 1 84 ? -9.281 -2.271 4.890 1.00 97.69 84 GLU A CA 1
ATOM 674 C C . GLU A 1 84 ? -8.650 -1.670 3.641 1.00 97.69 84 GLU A C 1
ATOM 676 O O . GLU A 1 84 ? -8.938 -2.132 2.541 1.00 97.69 84 GLU A O 1
ATOM 681 N N . ALA A 1 85 ? -7.806 -0.651 3.819 1.00 98.00 85 ALA A N 1
ATOM 682 C CA . ALA A 1 85 ? -7.235 0.117 2.721 1.00 98.00 85 ALA A CA 1
ATOM 683 C C . ALA A 1 85 ? -5.728 0.321 2.893 1.00 98.00 85 ALA A C 1
ATOM 685 O O . ALA A 1 85 ? -5.237 0.617 3.991 1.00 98.00 85 ALA A O 1
ATOM 686 N N . ILE A 1 86 ? -5.006 0.200 1.784 1.00 98.44 86 ILE A N 1
ATOM 687 C CA . ILE A 1 86 ? -3.560 0.382 1.705 1.00 98.4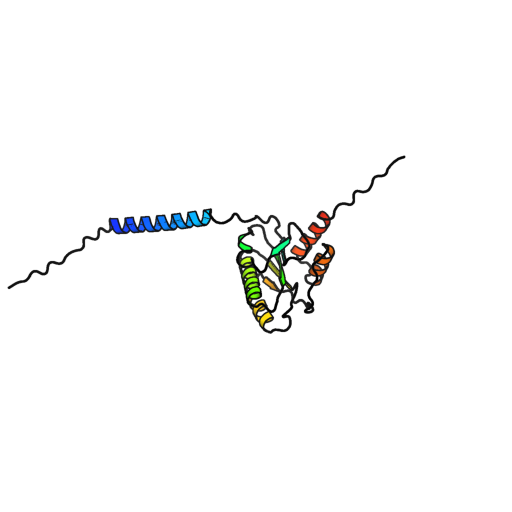4 86 ILE A CA 1
ATOM 688 C C . ILE A 1 86 ? -3.248 1.471 0.681 1.00 98.44 86 ILE A C 1
ATOM 690 O O . ILE A 1 86 ? -3.706 1.410 -0.454 1.00 98.44 86 ILE A O 1
ATOM 694 N N . VAL A 1 87 ? -2.385 2.418 1.045 1.00 97.81 87 VAL A N 1
ATOM 695 C CA . VAL A 1 87 ? -1.585 3.149 0.052 1.00 97.81 87 VAL A CA 1
ATOM 696 C C . VAL A 1 87 ? -0.223 2.476 -0.024 1.00 97.81 87 VAL A C 1
ATOM 698 O O . VAL A 1 87 ? 0.458 2.336 0.993 1.00 97.81 87 VAL A O 1
ATOM 701 N N . PHE A 1 88 ? 0.177 2.046 -1.217 1.00 97.00 88 PHE A N 1
ATOM 702 C CA . PHE A 1 88 ? 1.445 1.370 -1.458 1.00 97.00 88 PHE A CA 1
ATOM 703 C C . PHE A 1 88 ? 2.364 2.272 -2.285 1.00 97.00 88 PHE A C 1
ATOM 705 O O . PHE A 1 88 ? 2.151 2.484 -3.478 1.00 97.00 88 PHE A O 1
ATOM 712 N N . LEU A 1 89 ? 3.427 2.780 -1.664 1.00 94.19 89 LEU A N 1
ATOM 713 C CA . LEU A 1 89 ? 4.476 3.511 -2.367 1.00 94.19 89 LEU A CA 1
ATOM 714 C C . LEU A 1 89 ? 5.445 2.537 -3.031 1.00 94.19 89 LEU A C 1
ATOM 716 O O . LEU A 1 89 ? 6.075 1.743 -2.337 1.00 94.19 89 LEU A O 1
ATOM 720 N N . VAL A 1 90 ? 5.613 2.624 -4.350 1.00 90.88 90 VAL A N 1
ATOM 721 C CA . VAL A 1 90 ? 6.548 1.764 -5.097 1.00 90.88 90 VAL A CA 1
ATOM 722 C C . VAL A 1 90 ? 7.787 2.524 -5.555 1.00 90.88 90 VAL A C 1
ATOM 724 O O . VAL A 1 90 ? 7.721 3.685 -5.959 1.00 90.88 90 VAL A O 1
ATOM 727 N N . ASN A 1 91 ? 8.936 1.850 -5.508 1.00 87.50 91 ASN A N 1
ATOM 728 C CA . ASN A 1 91 ? 10.177 2.317 -6.119 1.00 87.50 91 ASN A CA 1
ATOM 729 C C . ASN A 1 91 ? 10.534 1.372 -7.271 1.00 87.50 91 ASN A C 1
ATOM 731 O O . ASN A 1 91 ? 11.005 0.263 -7.011 1.00 87.50 91 ASN A O 1
ATOM 735 N N . LEU A 1 92 ? 10.275 1.808 -8.505 1.00 85.00 92 LEU A N 1
ATOM 736 C CA . LEU A 1 92 ? 10.550 1.043 -9.718 1.00 85.00 92 LEU A CA 1
ATOM 737 C C . LEU A 1 92 ? 11.943 1.375 -10.245 1.00 85.00 92 LEU A C 1
ATOM 739 O O . LEU A 1 92 ? 12.216 2.498 -10.677 1.00 85.00 92 LEU A O 1
ATOM 743 N N . THR A 1 93 ? 12.814 0.373 -10.251 1.00 81.94 93 THR A N 1
ATOM 744 C CA . THR A 1 93 ? 14.209 0.510 -10.702 1.00 81.94 93 THR A CA 1
ATOM 745 C C . THR A 1 93 ? 14.469 -0.319 -11.960 1.00 81.94 93 THR A C 1
ATOM 747 O O . THR A 1 93 ? 13.574 -1.007 -12.429 1.00 81.94 93 THR A O 1
ATOM 750 N N . GLU A 1 94 ? 15.678 -0.292 -12.516 1.00 81.38 94 GLU A N 1
ATOM 751 C CA . GLU A 1 94 ? 16.054 -1.181 -13.636 1.00 81.38 94 GLU A CA 1
ATOM 752 C C . GLU A 1 94 ? 16.176 -2.663 -13.226 1.00 81.38 94 GLU A C 1
ATOM 754 O O . GLU A 1 94 ? 16.235 -3.544 -14.078 1.00 81.38 94 GLU A O 1
ATOM 759 N N . ASP A 1 95 ? 16.185 -2.949 -11.922 1.00 86.25 95 ASP A N 1
ATOM 760 C CA . ASP A 1 95 ? 16.151 -4.304 -11.372 1.00 86.25 95 ASP A CA 1
ATOM 761 C C . ASP A 1 95 ? 14.746 -4.914 -11.510 1.00 86.25 95 ASP A C 1
ATOM 763 O O . ASP A 1 95 ? 13.860 -4.699 -10.674 1.00 86.25 95 ASP A O 1
ATOM 767 N N . GLU A 1 96 ? 14.557 -5.666 -12.593 1.00 86.19 96 GLU A N 1
ATOM 768 C CA . GLU A 1 96 ? 13.316 -6.370 -12.905 1.00 86.19 96 GLU A CA 1
ATOM 769 C C . GLU A 1 96 ? 12.925 -7.393 -11.830 1.00 86.19 96 GLU A C 1
ATOM 771 O O . GLU A 1 96 ? 11.747 -7.469 -11.487 1.00 86.19 96 GLU A O 1
ATOM 776 N N . GLU A 1 97 ? 13.877 -8.129 -11.247 1.00 88.88 97 GLU A N 1
ATOM 777 C CA . GLU A 1 97 ? 13.576 -9.122 -10.207 1.00 88.88 97 GLU A CA 1
ATOM 778 C C . GLU A 1 97 ? 12.949 -8.439 -8.985 1.00 88.88 97 GLU A C 1
ATOM 780 O O . GLU A 1 97 ? 11.918 -8.880 -8.469 1.00 88.88 97 GLU A O 1
ATOM 785 N N . THR A 1 98 ? 13.518 -7.311 -8.546 1.00 89.44 98 THR A N 1
ATOM 786 C CA . THR A 1 98 ? 12.930 -6.518 -7.459 1.00 89.44 98 THR A CA 1
ATOM 787 C C . THR A 1 98 ? 11.525 -6.023 -7.817 1.00 89.44 98 THR A C 1
ATOM 789 O O . THR A 1 98 ? 10.630 -6.067 -6.969 1.00 89.44 98 THR A O 1
ATOM 792 N N . ASN A 1 99 ? 11.302 -5.560 -9.049 1.00 89.00 99 ASN A N 1
ATOM 793 C CA . ASN A 1 99 ? 9.989 -5.064 -9.464 1.00 89.00 99 ASN A CA 1
ATOM 794 C C . ASN A 1 99 ? 8.950 -6.195 -9.526 1.00 89.00 99 ASN A C 1
ATOM 796 O O . ASN A 1 99 ? 7.828 -6.013 -9.059 1.00 89.00 99 ASN A O 1
ATOM 800 N N . GLN A 1 100 ? 9.322 -7.382 -10.008 1.00 89.56 100 GLN A N 1
ATOM 801 C CA . GLN A 1 100 ? 8.454 -8.563 -9.989 1.00 89.56 100 GLN A CA 1
ATOM 802 C C . GLN A 1 100 ? 8.062 -8.946 -8.555 1.00 89.56 100 GLN A C 1
ATOM 804 O O . GLN A 1 100 ? 6.888 -9.203 -8.291 1.00 89.56 100 GLN A O 1
ATOM 809 N N . LYS A 1 101 ? 9.005 -8.896 -7.604 1.00 93.00 101 LYS A N 1
ATOM 810 C CA . LYS A 1 101 ? 8.726 -9.142 -6.177 1.00 93.00 101 LYS A CA 1
ATOM 811 C C . LYS A 1 101 ? 7.792 -8.103 -5.558 1.00 93.00 101 LYS A C 1
ATOM 813 O O . LYS A 1 101 ? 6.949 -8.456 -4.738 1.00 93.00 101 LYS A O 1
ATOM 818 N N . LEU A 1 102 ? 7.912 -6.829 -5.944 1.00 92.88 102 LEU A N 1
ATOM 819 C CA . LEU A 1 102 ? 6.953 -5.793 -5.538 1.00 92.88 102 LEU A CA 1
ATOM 820 C C . LEU A 1 102 ? 5.551 -6.101 -6.069 1.00 92.88 102 LEU A C 1
ATOM 822 O O . LEU A 1 102 ? 4.584 -5.996 -5.321 1.00 92.88 102 LEU A O 1
ATOM 826 N N . GLY A 1 103 ? 5.460 -6.535 -7.324 1.00 92.06 103 GLY A N 1
ATOM 827 C CA . GLY A 1 103 ? 4.209 -6.971 -7.932 1.00 92.06 103 GLY A CA 1
ATOM 828 C C . GLY A 1 103 ? 3.561 -8.147 -7.221 1.00 92.06 103 GLY A C 1
ATOM 829 O O . GLY A 1 103 ? 2.383 -8.088 -6.885 1.00 92.06 103 GLY A O 1
ATOM 830 N N . ALA A 1 104 ? 4.340 -9.191 -6.939 1.00 93.75 104 ALA A N 1
ATOM 831 C CA . ALA A 1 104 ? 3.867 -10.345 -6.183 1.00 93.75 104 ALA A CA 1
ATOM 832 C C . ALA A 1 104 ? 3.332 -9.929 -4.806 1.00 93.75 104 ALA A C 1
ATOM 834 O O . ALA A 1 104 ? 2.236 -10.329 -4.428 1.00 93.75 104 ALA A O 1
ATOM 835 N N . LEU A 1 105 ? 4.047 -9.045 -4.100 1.00 95.69 105 LEU A N 1
ATOM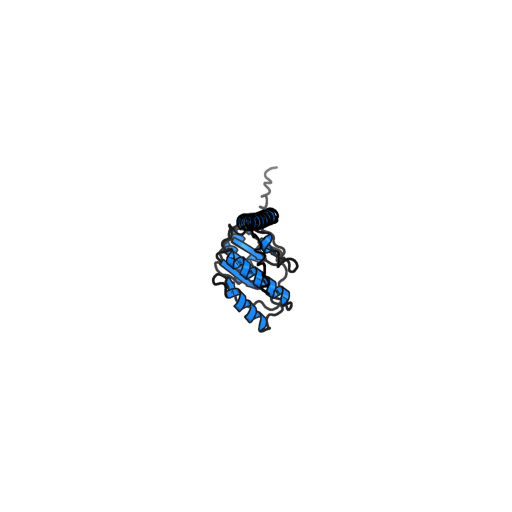 836 C CA . LEU A 1 105 ? 3.590 -8.517 -2.817 1.00 95.69 105 LEU A CA 1
ATOM 837 C C . LEU A 1 105 ? 2.271 -7.737 -2.939 1.00 95.69 105 LEU A C 1
ATOM 839 O O . LEU A 1 105 ? 1.404 -7.884 -2.085 1.00 95.69 105 LEU A O 1
ATOM 843 N N . VAL A 1 106 ? 2.093 -6.919 -3.980 1.00 95.25 106 VAL A N 1
ATOM 844 C CA . VAL A 1 106 ? 0.822 -6.216 -4.230 1.00 95.25 106 VAL A CA 1
ATOM 845 C C . VAL A 1 106 ? -0.322 -7.210 -4.422 1.00 95.25 106 VAL A C 1
ATOM 847 O O . VAL A 1 106 ? -1.377 -7.034 -3.818 1.00 95.25 106 VAL A O 1
ATOM 850 N N . LEU A 1 107 ? -0.113 -8.258 -5.221 1.00 94.62 107 LEU A N 1
ATOM 851 C CA . LEU A 1 107 ? -1.133 -9.274 -5.481 1.00 94.62 107 LEU A CA 1
ATOM 852 C C . LEU A 1 107 ? -1.486 -10.060 -4.210 1.00 94.62 107 LEU A C 1
ATOM 854 O O . LEU A 1 107 ? -2.663 -10.218 -3.905 1.00 94.62 107 LEU A O 1
ATOM 858 N N . GLU A 1 108 ? -0.491 -10.461 -3.413 1.00 95.44 108 GLU A N 1
ATOM 859 C CA . GLU A 1 108 ? -0.719 -11.113 -2.114 1.00 95.44 108 GLU A CA 1
ATOM 860 C C . GLU A 1 108 ? -1.480 -10.221 -1.123 1.00 95.44 108 GLU A C 1
ATOM 862 O O . GLU A 1 108 ? -2.226 -10.721 -0.283 1.00 95.44 108 GLU A O 1
ATOM 867 N N . LEU A 1 109 ? -1.265 -8.903 -1.169 1.00 96.50 109 LEU A N 1
ATOM 868 C CA . LEU A 1 109 ? -1.999 -7.951 -0.335 1.00 96.50 109 LEU A CA 1
ATOM 869 C C . LEU A 1 109 ? -3.427 -7.747 -0.843 1.00 96.50 109 LEU A C 1
ATOM 871 O O . LEU A 1 109 ? -4.333 -7.584 -0.030 1.00 96.50 109 LEU A O 1
ATOM 875 N N . ALA A 1 110 ? -3.639 -7.775 -2.159 1.00 95.81 110 ALA A N 1
ATOM 876 C CA . ALA A 1 110 ? -4.957 -7.611 -2.765 1.00 95.81 110 ALA A CA 1
ATOM 877 C C . ALA A 1 110 ? -5.922 -8.746 -2.382 1.00 95.81 110 ALA A C 1
ATOM 879 O O . ALA A 1 110 ? -7.132 -8.538 -2.377 1.00 95.81 110 ALA A O 1
ATOM 880 N N . GLU A 1 111 ? -5.404 -9.918 -2.010 1.00 95.19 111 GLU A N 1
ATOM 881 C CA . GLU A 1 111 ? -6.193 -11.023 -1.448 1.00 95.19 111 GLU A CA 1
ATOM 882 C C . GLU A 1 111 ? -6.644 -10.774 0.004 1.00 95.19 111 GLU A C 1
ATOM 884 O O . GLU A 1 111 ? -7.599 -11.392 0.470 1.00 95.19 111 GLU A O 1
ATOM 889 N N . GLU A 1 112 ? -5.970 -9.879 0.729 1.00 95.06 112 GLU A N 1
ATOM 890 C CA . GLU A 1 112 ? -6.170 -9.659 2.168 1.00 95.06 112 GLU A CA 1
ATOM 891 C C . GLU A 1 112 ? -6.990 -8.399 2.478 1.00 95.06 112 GLU A C 1
ATOM 893 O O . GLU A 1 112 ? -7.602 -8.315 3.543 1.00 95.06 112 GLU A O 1
ATOM 898 N N . VAL A 1 113 ? -6.996 -7.402 1.583 1.00 96.50 113 VAL A N 1
ATOM 899 C CA . VAL A 1 113 ? -7.599 -6.084 1.846 1.00 96.50 113 VAL A CA 1
ATOM 900 C C . VAL A 1 113 ? -8.629 -5.674 0.799 1.00 96.50 113 VAL A C 1
ATOM 902 O O . VAL A 1 113 ? -8.670 -6.185 -0.317 1.00 96.50 113 VAL A O 1
ATOM 905 N N . LYS A 1 114 ? -9.479 -4.706 1.154 1.00 96.12 114 LYS A N 1
ATOM 906 C CA . LYS A 1 114 ? -10.566 -4.241 0.282 1.00 96.12 114 LYS A CA 1
ATOM 907 C C . LYS A 1 114 ? -10.083 -3.301 -0.816 1.00 96.12 114 LYS A C 1
ATOM 909 O O . LYS A 1 114 ? -10.705 -3.271 -1.869 1.00 96.12 114 LYS A O 1
ATOM 914 N N . GLU A 1 115 ? -9.027 -2.533 -0.563 1.00 97.00 115 GLU A N 1
ATOM 915 C CA . GLU A 1 115 ? -8.563 -1.482 -1.470 1.00 97.00 115 GLU A CA 1
ATOM 916 C C . GLU A 1 115 ? -7.046 -1.282 -1.374 1.00 97.00 115 GLU A C 1
ATOM 918 O O . GLU A 1 115 ? -6.483 -1.193 -0.277 1.00 97.00 115 GLU A O 1
ATOM 923 N N . ILE A 1 116 ? -6.388 -1.174 -2.528 1.00 97.75 116 ILE A N 1
ATOM 924 C CA . ILE A 1 116 ? -4.980 -0.798 -2.644 1.00 97.75 116 ILE A CA 1
ATOM 925 C C . ILE A 1 116 ? -4.847 0.331 -3.661 1.00 97.75 116 ILE A C 1
ATOM 927 O O . ILE A 1 116 ? -5.160 0.155 -4.833 1.00 97.75 116 ILE A O 1
ATOM 931 N N . THR A 1 117 ? -4.285 1.457 -3.238 1.00 96.56 117 THR A N 1
ATOM 932 C CA . THR A 1 117 ? -3.853 2.537 -4.129 1.00 96.56 117 THR A CA 1
ATOM 933 C C . THR A 1 117 ? -2.334 2.500 -4.258 1.00 96.56 117 THR A C 1
ATOM 935 O O . THR A 1 117 ? -1.611 2.719 -3.283 1.00 96.56 117 THR A O 1
ATOM 938 N N . ILE A 1 118 ? -1.823 2.241 -5.457 1.00 94.69 118 ILE A N 1
ATOM 939 C CA . ILE A 1 118 ? -0.391 2.248 -5.749 1.00 94.69 118 ILE A CA 1
ATOM 940 C C . ILE A 1 118 ? 0.022 3.638 -6.212 1.00 94.69 118 ILE A C 1
ATOM 942 O O . ILE A 1 118 ? -0.522 4.176 -7.174 1.00 94.69 118 ILE A O 1
ATOM 946 N N . ILE A 1 119 ? 1.033 4.196 -5.548 1.00 91.75 119 ILE A N 1
ATOM 947 C CA . ILE A 1 119 ? 1.596 5.498 -5.886 1.00 91.75 119 ILE A CA 1
ATOM 948 C C . ILE A 1 119 ? 3.087 5.332 -6.201 1.00 91.75 119 ILE A C 1
ATOM 950 O O . ILE A 1 119 ? 3.857 4.869 -5.351 1.00 91.75 119 ILE A O 1
ATOM 954 N N . PRO A 1 120 ? 3.548 5.755 -7.386 1.00 88.56 120 PRO A N 1
ATOM 955 C CA . PRO A 1 120 ? 4.970 5.800 -7.691 1.00 88.56 120 PRO A CA 1
ATOM 956 C C . PRO A 1 120 ? 5.701 6.789 -6.782 1.00 88.56 120 PRO A C 1
ATOM 958 O O . PRO A 1 120 ? 5.488 7.999 -6.861 1.00 88.56 120 PRO A O 1
ATOM 961 N N . TYR A 1 121 ? 6.587 6.278 -5.927 1.00 86.69 121 TYR A N 1
ATOM 962 C CA . TYR A 1 121 ? 7.485 7.092 -5.108 1.00 86.69 121 TYR A CA 1
ATOM 963 C C . TYR A 1 121 ? 8.757 7.463 -5.863 1.00 86.69 121 TYR A C 1
ATOM 965 O O . TYR A 1 121 ? 9.192 8.608 -5.818 1.00 86.69 121 TYR A O 1
ATOM 973 N N . GLN A 1 122 ? 9.336 6.510 -6.590 1.00 83.19 122 GLN A N 1
ATOM 974 C CA . GLN A 1 122 ? 10.500 6.732 -7.441 1.00 83.19 122 GLN A CA 1
ATOM 975 C C . GLN A 1 122 ? 10.402 5.818 -8.665 1.00 83.19 122 GLN A C 1
ATOM 977 O O . GLN A 1 122 ? 9.964 4.672 -8.558 1.00 83.19 122 GLN A O 1
ATOM 982 N N . MET A 1 123 ? 10.785 6.341 -9.829 1.00 78.50 123 MET A N 1
ATOM 983 C CA . MET A 1 123 ? 10.772 5.615 -11.097 1.00 78.50 123 MET A CA 1
ATOM 984 C C . MET A 1 123 ? 12.054 5.916 -11.871 1.00 78.50 123 MET A C 1
ATOM 986 O O . MET A 1 123 ? 12.110 6.861 -12.656 1.00 78.50 123 MET A O 1
ATOM 990 N N . ASP A 1 124 ? 13.086 5.103 -11.659 1.00 73.12 124 ASP A N 1
ATOM 991 C CA . ASP A 1 124 ? 14.354 5.236 -12.392 1.00 73.12 124 ASP A CA 1
ATOM 992 C C . ASP A 1 124 ? 14.225 4.677 -13.822 1.00 73.12 124 ASP A C 1
ATOM 994 O O . ASP A 1 124 ? 14.910 5.112 -14.741 1.00 73.12 124 ASP A O 1
ATOM 998 N N . CYS A 1 125 ? 13.275 3.762 -14.035 1.00 67.00 125 CYS A N 1
ATOM 999 C CA . CYS A 1 125 ? 13.004 3.101 -15.313 1.00 67.00 125 CYS A CA 1
ATOM 1000 C C . CYS A 1 125 ? 11.838 3.723 -16.109 1.00 67.00 125 CYS A C 1
ATOM 1002 O O . CYS A 1 125 ? 11.286 3.066 -16.989 1.00 67.00 125 CYS A O 1
ATOM 1004 N N . ALA A 1 126 ? 11.468 4.986 -15.840 1.00 57.91 126 ALA A N 1
ATOM 1005 C CA . ALA A 1 126 ? 10.246 5.665 -16.315 1.00 57.91 126 ALA A CA 1
ATOM 1006 C C . ALA A 1 126 ? 10.013 5.732 -17.847 1.00 57.91 126 ALA A C 1
ATOM 1008 O O . ALA A 1 126 ? 9.048 6.345 -18.292 1.00 57.91 126 ALA A O 1
ATOM 1009 N N . LYS A 1 127 ? 10.889 5.144 -18.669 1.00 54.25 127 LYS A N 1
ATOM 1010 C CA . LYS A 1 127 ? 10.801 5.132 -20.137 1.00 54.25 127 LYS A CA 1
ATOM 1011 C C . LYS A 1 127 ? 10.836 3.733 -20.762 1.00 54.25 127 LYS A C 1
ATOM 1013 O O . LYS A 1 127 ? 10.918 3.637 -21.984 1.00 54.25 127 LYS A O 1
ATOM 1018 N N . SER A 1 128 ? 10.810 2.653 -19.977 1.00 60.22 128 SER A N 1
ATOM 1019 C CA . SER A 1 128 ? 10.799 1.295 -20.530 1.00 60.22 128 SER A CA 1
ATOM 1020 C C . SER A 1 128 ? 9.363 0.776 -20.686 1.00 60.22 128 SER A C 1
ATOM 1022 O O . SER A 1 128 ? 8.546 0.896 -19.777 1.00 60.22 128 SER A O 1
ATOM 1024 N N . GLY A 1 129 ? 9.046 0.152 -21.828 1.00 64.00 129 GLY A N 1
ATOM 1025 C CA . GLY A 1 129 ? 7.739 -0.493 -22.051 1.00 64.00 129 GLY A CA 1
ATOM 1026 C C . GLY A 1 129 ? 7.428 -1.632 -21.064 1.00 64.00 129 GLY A C 1
ATOM 1027 O O . GLY A 1 129 ? 6.289 -2.075 -20.964 1.00 64.00 129 GLY A O 1
ATOM 1028 N N . PHE A 1 130 ? 8.425 -2.080 -20.294 1.00 69.38 130 PHE A N 1
ATOM 1029 C CA . PHE A 1 130 ? 8.274 -3.079 -19.236 1.00 69.38 130 PHE A CA 1
ATOM 1030 C C . PHE A 1 130 ? 7.468 -2.568 -18.039 1.00 69.38 130 PHE A C 1
ATOM 1032 O O . PHE A 1 130 ? 6.711 -3.337 -17.449 1.00 69.38 130 PHE A O 1
ATOM 1039 N N . VAL A 1 131 ? 7.567 -1.273 -17.717 1.00 74.12 131 VAL A N 1
ATOM 1040 C CA . VAL A 1 131 ? 6.807 -0.669 -16.613 1.00 74.12 131 VAL A CA 1
ATOM 1041 C C . VAL A 1 131 ? 5.303 -0.792 -16.856 1.00 74.12 131 VAL A C 1
ATOM 1043 O O . VAL A 1 131 ? 4.572 -1.198 -15.957 1.00 74.12 131 VAL A O 1
ATOM 1046 N N . GLU A 1 132 ? 4.841 -0.529 -18.081 1.00 79.88 132 GLU A N 1
ATOM 1047 C CA . GLU A 1 132 ? 3.425 -0.683 -18.437 1.00 79.88 132 GLU A CA 1
ATOM 1048 C C . GLU A 1 132 ? 2.945 -2.131 -18.295 1.00 79.88 132 GLU A C 1
ATOM 1050 O O . GLU A 1 132 ? 1.842 -2.368 -17.801 1.00 79.88 132 GLU A O 1
ATOM 1055 N N . CYS A 1 133 ? 3.766 -3.108 -18.696 1.00 81.69 133 CYS A N 1
ATOM 1056 C CA . CYS A 1 133 ? 3.441 -4.526 -18.546 1.00 81.69 133 CYS A CA 1
ATOM 1057 C C . CYS A 1 133 ? 3.268 -4.917 -17.073 1.00 81.69 133 CYS A C 1
ATOM 1059 O O . CYS A 1 133 ? 2.318 -5.627 -16.741 1.00 81.69 133 CYS A O 1
ATOM 1061 N N . TRP A 1 134 ? 4.141 -4.434 -16.183 1.00 83.56 134 TRP A N 1
ATOM 1062 C CA . TRP A 1 134 ? 4.017 -4.702 -14.749 1.00 83.56 134 TRP A CA 1
ATOM 1063 C C . TRP A 1 134 ? 2.793 -4.023 -14.147 1.00 83.56 134 TRP A C 1
ATOM 1065 O O . TRP A 1 134 ? 2.012 -4.696 -13.486 1.00 83.56 134 TRP A O 1
ATOM 1075 N N . ILE A 1 135 ? 2.570 -2.735 -14.434 1.00 84.56 135 ILE A N 1
ATOM 1076 C CA . ILE A 1 135 ? 1.389 -2.006 -13.944 1.00 84.56 135 ILE A CA 1
ATOM 1077 C C . ILE A 1 135 ? 0.114 -2.743 -14.351 1.00 84.56 135 ILE A C 1
ATOM 1079 O O . ILE A 1 135 ? -0.727 -3.022 -13.499 1.00 84.56 135 ILE A O 1
ATOM 1083 N N . ARG A 1 136 ? 0.002 -3.135 -15.629 1.00 86.38 136 ARG A N 1
ATOM 1084 C CA . ARG A 1 136 ? -1.133 -3.923 -16.134 1.00 86.38 136 ARG A CA 1
ATOM 1085 C C . ARG A 1 136 ? -1.304 -5.235 -15.385 1.00 86.38 136 ARG A C 1
ATOM 1087 O O . ARG A 1 136 ? -2.436 -5.609 -15.115 1.00 86.38 136 ARG A O 1
ATOM 1094 N N . SER A 1 137 ? -0.207 -5.911 -15.048 1.00 85.44 137 SER A N 1
ATOM 1095 C CA . SER A 1 137 ? -0.236 -7.146 -14.264 1.00 85.44 137 SER A CA 1
ATOM 1096 C C . SER A 1 137 ? -0.655 -6.935 -12.808 1.00 85.44 137 SER A C 1
ATOM 1098 O O . SER A 1 137 ? -1.099 -7.890 -12.184 1.00 85.44 137 SER A O 1
ATOM 1100 N N . TRP A 1 138 ? -0.474 -5.746 -12.232 1.00 87.62 138 TRP A N 1
ATOM 1101 C CA . TRP A 1 138 ? -0.811 -5.482 -10.827 1.00 87.62 138 TRP A CA 1
ATOM 1102 C C . TRP A 1 138 ? -2.271 -5.066 -10.671 1.00 87.62 138 TRP A C 1
ATOM 1104 O O . TRP A 1 138 ? -2.945 -5.517 -9.750 1.00 87.62 138 TRP A O 1
ATOM 1114 N N . ILE A 1 139 ? -2.781 -4.274 -11.617 1.00 88.75 139 ILE A N 1
ATOM 1115 C CA . ILE A 1 139 ? -4.183 -3.829 -11.637 1.00 88.75 139 ILE A CA 1
ATOM 1116 C C . ILE A 1 139 ? -5.160 -4.911 -12.127 1.00 88.75 139 ILE A C 1
ATOM 1118 O O . ILE A 1 139 ? -6.356 -4.656 -12.230 1.00 88.75 139 ILE A O 1
ATOM 1122 N N . THR A 1 140 ? -4.691 -6.126 -12.453 1.00 84.88 140 THR A N 1
ATOM 1123 C CA . THR A 1 140 ? -5.601 -7.250 -12.744 1.00 84.88 140 THR A CA 1
ATOM 1124 C C . THR A 1 140 ? -6.443 -7.625 -11.530 1.00 84.88 140 THR A C 1
ATOM 1126 O O . THR A 1 140 ? -7.539 -8.161 -11.684 1.00 84.88 140 THR A O 1
ATOM 1129 N N . ALA A 1 141 ? -5.938 -7.353 -10.326 1.00 81.75 141 ALA A N 1
ATOM 1130 C CA . ALA A 1 141 ? -6.740 -7.394 -9.119 1.00 81.75 141 ALA A CA 1
ATOM 1131 C C . ALA A 1 141 ? -7.675 -6.172 -9.113 1.00 81.75 141 ALA A C 1
ATOM 1133 O O . ALA A 1 141 ? -7.223 -5.033 -9.065 1.00 81.75 141 ALA A O 1
ATOM 1134 N N . GLY A 1 142 ? -8.990 -6.404 -9.185 1.00 84.94 142 GLY A N 1
ATOM 1135 C CA . GLY A 1 142 ? -9.990 -5.337 -9.356 1.00 84.94 142 GLY A CA 1
ATOM 1136 C C . GLY A 1 142 ? -10.101 -4.343 -8.191 1.00 84.94 142 GLY A C 1
ATOM 1137 O O . GLY A 1 142 ? -10.814 -3.352 -8.305 1.00 84.94 142 GLY A O 1
ATOM 1138 N N . ASN A 1 143 ? -9.413 -4.605 -7.080 1.00 94.12 143 ASN A N 1
ATOM 1139 C CA . ASN A 1 143 ? -9.279 -3.736 -5.912 1.00 94.12 143 ASN A CA 1
ATOM 1140 C C . ASN A 1 143 ? -7.933 -2.986 -5.855 1.00 94.12 143 ASN A C 1
ATOM 1142 O O . ASN A 1 143 ? -7.609 -2.399 -4.822 1.00 94.12 143 ASN A O 1
ATOM 1146 N N . VAL A 1 144 ? -7.147 -3.019 -6.934 1.00 95.50 144 VAL A N 1
ATOM 1147 C CA . VAL A 1 144 ? -5.867 -2.317 -7.054 1.00 95.50 144 VAL A CA 1
ATOM 1148 C C . VAL A 1 144 ? -5.998 -1.173 -8.055 1.00 95.50 144 VAL A C 1
ATOM 1150 O O . VAL A 1 144 ? -6.236 -1.385 -9.243 1.00 95.50 144 VAL A O 1
ATOM 1153 N N . GLU A 1 145 ? -5.783 0.049 -7.583 1.00 94.12 145 GLU A N 1
ATOM 1154 C CA . GLU A 1 145 ? -5.727 1.256 -8.400 1.00 94.12 145 GLU A CA 1
ATOM 1155 C C . GLU A 1 145 ? -4.275 1.716 -8.564 1.00 94.12 145 GLU A C 1
ATOM 1157 O O . GLU A 1 145 ? -3.527 1.817 -7.591 1.00 94.12 145 GLU A O 1
ATOM 1162 N N . TRP A 1 146 ? -3.868 2.027 -9.794 1.00 91.88 146 TRP A N 1
ATOM 1163 C CA . TRP A 1 146 ? -2.589 2.676 -10.073 1.00 91.88 146 TRP A CA 1
ATOM 1164 C C . TRP A 1 146 ? -2.794 4.170 -10.298 1.00 91.88 146 TRP A C 1
ATOM 1166 O O . TRP A 1 146 ? -3.530 4.569 -11.199 1.00 91.88 146 TRP A O 1
ATOM 1176 N N . ILE A 1 147 ? -2.080 4.992 -9.534 1.00 89.19 147 ILE A N 1
ATOM 1177 C CA . ILE A 1 147 ? -2.068 6.435 -9.740 1.00 89.19 147 ILE A CA 1
ATOM 1178 C C . ILE A 1 147 ? -1.016 6.776 -10.780 1.00 89.19 147 ILE A C 1
ATOM 1180 O O . ILE A 1 147 ? 0.191 6.709 -10.519 1.00 89.19 147 ILE A O 1
ATOM 1184 N N . ASP A 1 148 ? -1.491 7.174 -11.959 1.00 76.56 148 ASP A N 1
ATOM 1185 C CA . ASP A 1 148 ? -0.616 7.710 -12.986 1.00 76.56 148 ASP A CA 1
ATOM 1186 C C . ASP A 1 148 ? -0.003 9.013 -12.474 1.00 76.56 148 ASP A C 1
ATOM 1188 O O . ASP A 1 148 ? -0.675 10.012 -12.214 1.00 76.56 148 ASP A O 1
ATOM 1192 N N . SER A 1 149 ? 1.297 8.964 -12.233 1.00 65.44 149 SER A N 1
ATOM 1193 C CA . SER A 1 149 ? 2.037 10.065 -11.660 1.00 65.44 149 SER A CA 1
ATOM 1194 C C . SER A 1 149 ? 3.076 10.463 -12.686 1.00 65.44 149 SER A C 1
ATOM 1196 O O . SER A 1 149 ? 3.941 9.664 -13.044 1.00 65.44 149 SER A O 1
ATOM 1198 N N . SER A 1 150 ? 3.065 11.736 -13.073 1.00 54.09 150 SER A N 1
ATOM 1199 C CA . SER A 1 150 ? 4.100 12.365 -13.896 1.00 54.09 150 SER A CA 1
ATOM 1200 C C . SER A 1 150 ? 5.451 12.474 -13.179 1.00 54.09 150 SER A C 1
ATOM 1202 O O . SER A 1 150 ? 6.248 13.344 -13.535 1.00 54.09 150 SER A O 1
ATOM 1204 N N . ALA A 1 151 ? 5.706 11.634 -12.158 1.00 52.47 151 ALA A N 1
ATOM 1205 C CA . ALA A 1 151 ? 6.950 11.558 -11.412 1.00 52.47 151 ALA A CA 1
ATOM 1206 C C . ALA A 1 151 ? 8.103 11.638 -12.400 1.00 52.47 151 ALA A C 1
ATOM 1208 O O . ALA A 1 151 ? 8.422 10.691 -13.120 1.00 52.47 151 ALA A O 1
ATOM 1209 N N . SER A 1 152 ? 8.712 12.825 -12.441 1.00 47.59 152 SER A N 1
ATOM 1210 C CA . SER A 1 152 ? 9.970 13.026 -13.127 1.00 47.59 152 SER A CA 1
ATOM 1211 C C . SER A 1 152 ? 10.882 11.919 -12.623 1.00 47.59 152 SER A C 1
ATOM 1213 O O . SER A 1 152 ? 10.883 11.707 -11.410 1.00 47.59 152 SER A O 1
ATOM 1215 N N . GLY A 1 153 ? 11.614 11.224 -13.496 1.00 50.16 153 GLY A N 1
ATOM 1216 C CA . GLY A 1 153 ? 12.582 10.176 -13.130 1.00 50.16 153 GLY A CA 1
ATOM 1217 C C . GLY A 1 153 ? 13.770 10.693 -12.303 1.00 50.16 153 GLY A C 1
ATOM 1218 O O . GLY A 1 153 ? 14.919 10.365 -12.567 1.00 50.16 153 GLY A O 1
ATOM 1219 N N . LYS A 1 154 ? 13.501 11.590 -11.357 1.00 55.47 154 LYS A N 1
ATOM 1220 C CA . LYS A 1 154 ? 14.372 12.142 -10.343 1.00 55.47 154 LYS A CA 1
ATOM 1221 C C . LYS A 1 154 ? 14.145 11.322 -9.082 1.00 55.47 154 LYS A C 1
ATOM 1223 O O . LYS A 1 154 ? 13.008 11.099 -8.670 1.00 55.47 154 LYS A O 1
ATOM 1228 N N . THR A 1 155 ? 15.239 10.925 -8.453 1.00 60.03 155 THR A N 1
ATOM 1229 C CA . THR A 1 155 ? 15.246 10.370 -7.103 1.00 60.03 155 THR A CA 1
ATOM 1230 C C . THR A 1 155 ? 14.489 11.312 -6.168 1.00 60.03 155 THR A C 1
ATOM 1232 O O . THR A 1 155 ? 14.879 12.469 -6.006 1.00 60.03 155 THR A O 1
ATOM 1235 N N . VAL A 1 156 ? 13.400 10.838 -5.565 1.00 67.19 156 VAL A N 1
ATOM 1236 C CA . VAL A 1 156 ? 12.731 11.582 -4.495 1.00 67.19 156 VAL A CA 1
ATOM 1237 C C . VAL A 1 156 ? 13.605 11.451 -3.249 1.00 67.19 156 VAL A C 1
ATOM 1239 O O . VAL A 1 156 ? 13.912 10.342 -2.812 1.00 67.19 156 VAL A O 1
ATOM 1242 N N . GLU A 1 157 ? 14.064 12.578 -2.697 1.00 70.44 157 GLU A N 1
ATOM 1243 C CA . GLU A 1 157 ? 14.762 12.566 -1.409 1.00 70.44 157 GLU A CA 1
ATOM 1244 C C . GLU A 1 157 ? 13.846 11.989 -0.316 1.00 70.44 157 GLU A C 1
ATOM 1246 O O . GLU A 1 157 ? 12.617 12.041 -0.399 1.00 70.44 157 GLU A O 1
ATOM 1251 N N . LYS A 1 158 ? 14.436 11.421 0.739 1.00 83.69 158 LYS A N 1
ATOM 1252 C CA . LYS A 1 158 ? 13.654 10.959 1.893 1.00 83.69 158 LYS A CA 1
ATOM 1253 C C . LYS A 1 158 ? 12.897 12.128 2.518 1.00 83.69 158 LYS A C 1
ATOM 1255 O O . LYS A 1 158 ? 13.462 13.210 2.685 1.00 83.69 158 LYS A O 1
ATOM 1260 N N . PHE A 1 159 ? 11.657 11.880 2.927 1.00 88.19 159 PHE A N 1
ATOM 1261 C CA . PHE A 1 159 ? 10.873 12.860 3.663 1.00 88.19 159 PHE A CA 1
ATOM 1262 C C . PHE A 1 159 ? 11.519 13.112 5.030 1.00 88.19 159 PHE A C 1
ATOM 1264 O O . PHE A 1 159 ? 11.885 12.183 5.756 1.00 88.19 159 PHE A O 1
ATOM 1271 N N . LYS A 1 160 ? 11.676 14.388 5.376 1.00 86.62 160 LYS A N 1
ATOM 1272 C CA . LYS A 1 160 ? 12.211 14.845 6.663 1.00 86.62 160 LYS A CA 1
ATOM 1273 C C . LYS A 1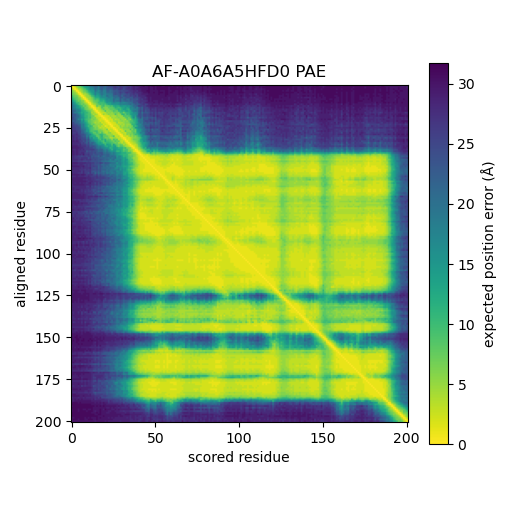 160 ? 11.099 15.087 7.677 1.00 86.62 160 LYS A C 1
ATOM 1275 O O . LYS A 1 160 ? 11.354 14.992 8.873 1.00 86.62 160 LYS A O 1
ATOM 1280 N N . THR A 1 161 ? 9.889 15.394 7.210 1.00 90.44 161 THR A N 1
ATOM 1281 C CA . THR A 1 161 ? 8.746 15.728 8.066 1.00 90.44 161 THR A CA 1
ATOM 1282 C C . THR A 1 161 ? 7.455 15.066 7.584 1.00 90.44 161 THR A C 1
ATOM 1284 O O . THR A 1 161 ? 7.376 14.578 6.452 1.00 90.44 161 THR A O 1
ATOM 1287 N N . TRP A 1 162 ? 6.442 15.041 8.455 1.00 92.62 162 TRP A N 1
ATOM 1288 C CA . TRP A 1 162 ? 5.102 14.565 8.106 1.00 92.62 162 TRP A CA 1
ATOM 1289 C C . TRP A 1 162 ? 4.461 15.427 7.019 1.00 92.62 162 TRP A C 1
ATOM 1291 O O . TRP A 1 162 ? 3.808 14.882 6.135 1.00 92.62 162 TRP A O 1
ATOM 1301 N N . GLU A 1 163 ? 4.693 16.741 7.042 1.00 92.31 163 GLU A N 1
ATOM 1302 C CA . GLU A 1 163 ? 4.160 17.676 6.046 1.00 92.31 163 GLU A CA 1
ATOM 1303 C C . GLU A 1 163 ? 4.654 17.311 4.648 1.00 92.31 163 GLU A C 1
ATOM 1305 O O . GLU A 1 163 ? 3.850 17.214 3.731 1.00 92.31 163 GLU A O 1
ATOM 1310 N N . GLN A 1 164 ? 5.950 17.013 4.492 1.00 92.31 164 GLN A N 1
ATOM 1311 C CA . GLN A 1 164 ? 6.515 16.628 3.194 1.00 92.31 164 GLN A CA 1
ATOM 1312 C C . GLN A 1 164 ? 5.925 15.317 2.657 1.00 92.31 164 GLN A C 1
ATOM 1314 O O . GLN A 1 164 ? 5.709 15.181 1.453 1.00 92.31 164 GLN A O 1
ATOM 1319 N N . LEU A 1 165 ? 5.667 14.346 3.541 1.00 93.25 165 LEU A N 1
ATOM 1320 C CA . LEU A 1 165 ? 5.002 13.098 3.165 1.00 93.25 165 LEU A CA 1
ATOM 1321 C C . LEU A 1 165 ? 3.549 13.355 2.741 1.00 93.25 165 LEU A C 1
ATOM 1323 O O . LEU A 1 165 ? 3.113 12.841 1.715 1.00 93.25 165 LEU A O 1
ATOM 1327 N N . LEU A 1 166 ? 2.800 14.141 3.518 1.00 93.31 166 LEU A N 1
ATOM 1328 C CA . LEU A 1 166 ? 1.398 14.441 3.229 1.00 93.31 166 LEU A CA 1
ATOM 1329 C C . LEU A 1 166 ? 1.250 15.252 1.942 1.00 93.31 166 LEU A C 1
ATOM 1331 O O . LEU A 1 166 ? 0.442 14.879 1.103 1.00 93.31 166 LEU A O 1
ATOM 1335 N N . GLU A 1 167 ? 2.081 16.273 1.733 1.00 92.19 167 GLU A N 1
ATOM 1336 C CA . GLU A 1 167 ? 2.102 17.067 0.500 1.00 92.19 167 GLU A CA 1
ATOM 1337 C C . GLU A 1 167 ? 2.361 16.179 -0.726 1.00 92.19 167 GLU A C 1
ATOM 1339 O O . GLU A 1 167 ? 1.672 16.286 -1.741 1.00 92.19 167 GLU A O 1
ATOM 1344 N N . PHE A 1 168 ? 3.303 15.234 -0.623 1.00 91.38 168 PHE A N 1
ATOM 1345 C CA . PHE A 1 168 ? 3.578 14.277 -1.693 1.00 91.38 168 PHE A CA 1
ATOM 1346 C C . PHE A 1 168 ? 2.365 13.393 -2.034 1.00 91.38 168 PHE A C 1
ATOM 1348 O O . PHE A 1 168 ? 2.114 13.136 -3.218 1.00 91.38 168 PHE A O 1
ATOM 1355 N N . LEU A 1 169 ? 1.650 12.906 -1.013 1.00 92.88 169 LEU A N 1
ATOM 1356 C CA . LEU A 1 169 ? 0.500 12.009 -1.159 1.00 92.88 169 LEU A CA 1
ATOM 1357 C C . LEU A 1 169 ? -0.749 12.750 -1.661 1.00 92.88 169 LEU A C 1
ATOM 1359 O O . LEU A 1 169 ? -1.403 12.283 -2.593 1.00 92.88 169 LEU A O 1
ATOM 1363 N N . GLU A 1 170 ? -1.053 13.913 -1.082 1.00 92.06 170 GLU A N 1
ATOM 1364 C CA . GLU A 1 170 ? -2.195 14.761 -1.452 1.00 92.06 170 GLU A CA 1
ATOM 1365 C C . GLU A 1 170 ? -2.048 15.306 -2.884 1.00 92.06 170 GLU A C 1
ATOM 1367 O O . GLU A 1 170 ? -3.035 15.422 -3.605 1.00 92.06 170 GLU A O 1
ATOM 1372 N N . ALA A 1 171 ? -0.819 15.553 -3.354 1.00 89.81 171 ALA A N 1
ATOM 1373 C CA . ALA A 1 171 ? -0.569 15.956 -4.740 1.00 89.81 171 ALA A CA 1
ATOM 1374 C C . ALA A 1 171 ? -0.871 14.857 -5.780 1.00 89.81 171 ALA A C 1
ATOM 1376 O O . ALA A 1 171 ? -0.951 15.153 -6.971 1.00 89.81 171 ALA A O 1
ATOM 1377 N N . ARG A 1 172 ? -0.986 13.591 -5.358 1.00 88.81 172 ARG A N 1
ATOM 1378 C CA . ARG A 1 172 ? -1.185 12.428 -6.247 1.00 88.81 172 ARG A CA 1
ATOM 1379 C C . ARG A 1 172 ? -2.539 11.766 -6.071 1.00 88.81 172 ARG A C 1
ATOM 1381 O O . ARG A 1 172 ? -3.040 11.153 -7.002 1.00 88.81 172 ARG A O 1
ATOM 1388 N N . THR A 1 173 ? -3.130 11.889 -4.891 1.00 86.06 173 THR A N 1
ATOM 1389 C CA . THR A 1 173 ? -4.415 11.276 -4.571 1.00 86.06 173 THR A CA 1
ATOM 1390 C C . THR A 1 173 ? -5.326 12.315 -3.948 1.00 86.06 173 THR A C 1
ATOM 1392 O O . THR A 1 173 ? -4.985 12.938 -2.944 1.00 86.06 173 THR A O 1
ATOM 1395 N N . THR A 1 174 ? -6.493 12.509 -4.551 1.00 80.06 174 THR A N 1
ATOM 1396 C CA . THR A 1 174 ? -7.551 13.345 -3.984 1.00 80.06 174 THR A CA 1
ATOM 1397 C C . THR A 1 174 ? -8.477 12.468 -3.151 1.00 80.06 174 THR A C 1
ATOM 1399 O O . THR A 1 174 ? -8.813 11.360 -3.548 1.00 80.06 174 THR A O 1
ATOM 1402 N N . GLU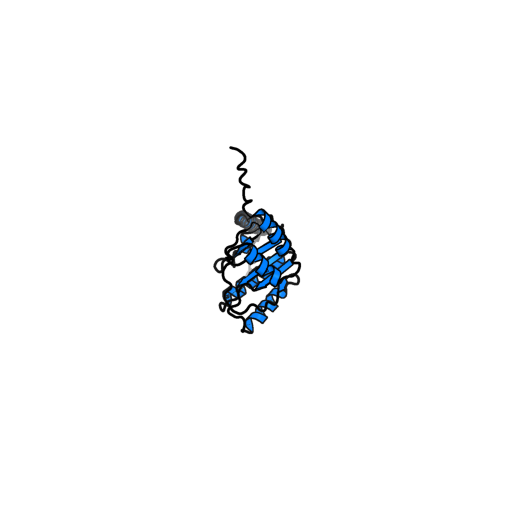 A 1 175 ? -8.845 12.944 -1.959 1.00 84.62 175 GLU A N 1
ATOM 1403 C CA . GLU A 1 175 ? -9.845 12.308 -1.080 1.00 84.62 175 GLU A CA 1
ATOM 1404 C C . GLU A 1 175 ? -9.528 10.870 -0.609 1.00 84.62 175 GLU A C 1
ATOM 1406 O O . GLU A 1 175 ? -10.399 10.173 -0.088 1.00 84.62 175 GLU A O 1
ATOM 1411 N N . ASN A 1 176 ? -8.269 10.427 -0.697 1.00 93.25 176 ASN A N 1
ATOM 1412 C CA . ASN A 1 176 ? -7.889 9.080 -0.275 1.00 93.25 176 ASN A CA 1
ATOM 1413 C C . ASN A 1 176 ? -8.002 8.892 1.254 1.00 93.25 176 ASN A C 1
ATOM 1415 O O . ASN A 1 176 ? -7.448 9.654 2.057 1.00 93.25 176 ASN A O 1
ATOM 1419 N N . VAL A 1 177 ? -8.690 7.824 1.670 1.00 95.50 177 VAL A N 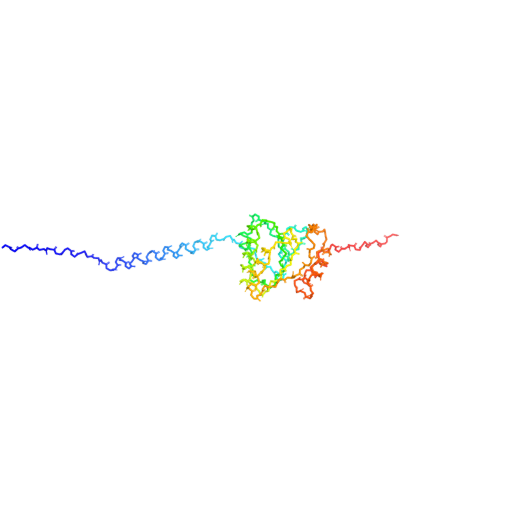1
ATOM 1420 C CA . VAL A 1 177 ? -9.002 7.548 3.083 1.00 95.50 177 VAL A CA 1
ATOM 1421 C C . VAL A 1 177 ? -7.768 7.263 3.941 1.00 95.50 177 VAL A C 1
ATOM 1423 O O . VAL A 1 177 ? -7.767 7.577 5.135 1.00 95.50 177 VAL A O 1
ATOM 1426 N N . VAL A 1 178 ? -6.707 6.697 3.357 1.00 96.75 178 VAL A N 1
ATOM 1427 C CA . VAL A 1 178 ? -5.434 6.462 4.050 1.00 96.75 178 VAL A CA 1
ATOM 1428 C C . VAL A 1 178 ? -4.726 7.790 4.286 1.00 96.75 178 VAL A C 1
ATOM 1430 O O . VAL A 1 178 ? -4.280 8.048 5.401 1.00 96.75 178 VAL A O 1
ATOM 1433 N N . VAL A 1 179 ? -4.693 8.677 3.289 1.00 95.31 179 VAL A N 1
ATOM 1434 C CA . VAL A 1 179 ? -4.093 10.016 3.430 1.00 95.31 179 VAL A CA 1
ATOM 1435 C C . VAL A 1 179 ? -4.823 10.834 4.499 1.00 95.31 179 VAL A C 1
ATOM 1437 O O . VAL A 1 179 ? -4.186 11.427 5.372 1.00 95.31 179 VAL A O 1
ATOM 1440 N N . ALA A 1 180 ? -6.158 10.773 4.531 1.00 94.62 180 ALA A N 1
ATOM 1441 C CA . ALA A 1 180 ? -6.956 11.405 5.582 1.00 94.62 180 ALA A CA 1
ATOM 1442 C C . ALA A 1 180 ? -6.639 10.860 6.991 1.00 94.62 180 ALA A C 1
ATOM 1444 O O . ALA A 1 180 ? -6.633 11.619 7.964 1.00 94.62 180 ALA A O 1
ATOM 1445 N N . GLN A 1 181 ? -6.362 9.557 7.123 1.00 95.12 181 GLN A N 1
ATOM 1446 C CA . GLN A 1 181 ? -5.936 8.950 8.388 1.00 95.12 181 GLN A CA 1
ATOM 1447 C C . GLN A 1 181 ? -4.530 9.412 8.795 1.00 95.12 181 GLN A C 1
ATOM 1449 O O . GLN A 1 181 ? -4.331 9.809 9.944 1.00 95.12 181 GLN A O 1
ATOM 1454 N N . LEU A 1 182 ? -3.575 9.418 7.863 1.00 94.88 182 LEU A N 1
ATOM 1455 C CA . LEU A 1 182 ? -2.206 9.885 8.107 1.00 94.88 182 LEU A CA 1
ATOM 1456 C C . LEU A 1 182 ? -2.176 11.352 8.550 1.00 94.88 182 LEU A C 1
ATOM 1458 O O . LEU A 1 182 ? -1.412 11.711 9.441 1.00 94.88 182 LEU A O 1
ATOM 1462 N N . ARG A 1 183 ? -3.060 12.189 7.998 1.00 94.00 183 ARG A N 1
ATOM 1463 C CA . ARG A 1 183 ? -3.215 13.589 8.409 1.00 94.00 183 ARG A CA 1
ATOM 1464 C C . ARG A 1 183 ? -3.724 13.745 9.843 1.00 94.00 183 ARG A C 1
ATOM 1466 O O . ARG A 1 183 ? -3.323 14.667 10.544 1.00 94.00 183 ARG A O 1
ATOM 1473 N N . LYS A 1 184 ? -4.609 12.857 10.308 1.00 92.94 184 LYS A N 1
ATOM 1474 C CA . LYS A 1 184 ? -5.019 12.837 11.725 1.00 92.94 184 LYS A CA 1
ATOM 1475 C C . LYS A 1 184 ? -3.861 12.400 12.615 1.00 92.94 184 LYS A C 1
ATOM 1477 O O . LYS A 1 184 ? -3.690 12.933 13.708 1.00 92.94 184 LYS A O 1
ATOM 1482 N N . GLU A 1 185 ? -3.084 11.427 12.147 1.00 92.94 185 GLU A N 1
ATOM 1483 C CA . GLU A 1 185 ? -1.939 10.908 12.880 1.00 92.94 185 GLU A CA 1
ATOM 1484 C C . GLU A 1 185 ? -0.843 11.966 13.054 1.00 92.94 185 GLU A C 1
ATOM 1486 O O . GLU A 1 185 ? -0.401 12.167 14.186 1.00 92.94 185 GLU A O 1
ATOM 1491 N N . SER A 1 186 ? -0.482 12.703 11.997 1.00 90.94 186 SER A N 1
ATOM 1492 C CA . SER A 1 186 ? 0.574 13.726 12.046 1.00 90.94 186 SER A CA 1
ATOM 1493 C C . SER A 1 186 ? 0.331 14.772 13.139 1.00 90.94 186 SER A C 1
ATOM 1495 O O . SER A 1 186 ? 1.228 15.042 13.934 1.00 90.94 186 SER A O 1
ATOM 1497 N N . VAL A 1 187 ? -0.909 15.254 13.280 1.00 87.75 187 VAL A N 1
ATOM 1498 C CA . VAL A 1 187 ? -1.316 16.222 14.319 1.00 87.75 187 VAL A CA 1
ATOM 1499 C C . VAL A 1 187 ? -1.144 15.660 15.736 1.00 87.75 187 VAL A C 1
ATOM 1501 O O . VAL A 1 187 ? -0.855 16.392 16.680 1.00 87.75 187 VAL A O 1
ATOM 1504 N N . THR A 1 188 ? -1.323 14.350 15.919 1.00 80.19 188 THR A N 1
ATOM 1505 C CA . THR A 1 188 ? -1.131 13.697 17.226 1.00 80.19 188 THR A CA 1
ATOM 1506 C C . THR A 1 188 ? 0.318 13.304 17.507 1.00 80.19 188 THR A C 1
ATOM 1508 O O . THR A 1 188 ? 0.660 13.036 18.660 1.00 80.19 188 THR A O 1
ATOM 1511 N N . SER A 1 189 ? 1.149 13.249 16.466 1.00 69.00 189 SER A N 1
ATOM 1512 C CA . SER A 1 189 ? 2.563 12.883 16.529 1.00 69.00 189 SER A CA 1
ATOM 1513 C C . SER A 1 189 ? 3.492 14.081 16.729 1.00 69.00 189 SER A C 1
ATOM 1515 O O . SER A 1 189 ? 4.635 13.878 17.143 1.00 69.00 189 SER A O 1
ATOM 1517 N N . GLU A 1 190 ? 3.031 15.309 16.485 1.00 58.53 190 GLU A N 1
ATOM 1518 C CA . GLU A 1 190 ? 3.786 16.510 16.838 1.00 58.53 190 GLU A CA 1
ATOM 1519 C C . GLU A 1 190 ? 3.971 16.623 18.364 1.00 58.53 190 GLU A C 1
ATOM 1521 O O . GLU A 1 190 ? 3.025 16.414 19.138 1.00 58.53 190 GLU A O 1
ATOM 1526 N N . PRO A 1 191 ? 5.177 16.974 18.849 1.00 48.28 191 PRO A N 1
ATOM 1527 C CA . PRO A 1 191 ? 5.353 17.290 20.253 1.00 48.28 191 PRO A CA 1
ATOM 1528 C C . PRO A 1 191 ? 4.546 18.554 20.550 1.00 48.28 191 PRO A C 1
ATOM 1530 O O . PRO A 1 191 ? 4.893 19.634 20.083 1.00 48.28 191 PRO A O 1
ATOM 1533 N N . ARG A 1 192 ? 3.475 18.428 21.346 1.00 45.41 192 ARG A N 1
ATOM 1534 C CA . ARG A 1 192 ? 2.760 19.589 21.892 1.00 45.41 192 ARG A CA 1
ATOM 1535 C C . ARG A 1 192 ? 3.790 20.515 22.528 1.00 45.41 192 ARG A C 1
ATOM 1537 O O . ARG A 1 192 ? 4.379 20.159 23.553 1.00 45.41 192 ARG A O 1
ATOM 1544 N N . THR A 1 193 ? 4.013 21.678 21.925 1.00 50.22 193 THR A N 1
ATOM 1545 C CA . THR A 1 193 ? 4.831 22.734 22.509 1.00 50.22 193 THR A CA 1
ATOM 1546 C C . THR A 1 193 ? 4.245 23.008 23.886 1.00 50.22 193 THR A C 1
ATOM 1548 O O . THR A 1 193 ? 3.096 23.433 24.002 1.00 50.22 193 THR A O 1
ATOM 1551 N N . LYS A 1 194 ? 4.981 22.677 24.953 1.00 45.41 194 LYS A N 1
ATOM 1552 C CA . LYS A 1 194 ? 4.589 23.101 26.295 1.00 45.41 194 LYS A CA 1
ATOM 1553 C C . LYS A 1 194 ? 4.564 24.621 26.248 1.00 45.41 194 LYS A C 1
ATOM 1555 O O . LYS A 1 194 ? 5.615 25.235 26.089 1.00 45.41 194 LYS A O 1
ATOM 1560 N N . GLU A 1 195 ? 3.382 25.219 26.350 1.00 51.84 195 GLU A N 1
ATOM 1561 C CA . GLU A 1 195 ? 3.280 26.636 26.663 1.00 51.84 195 GLU A CA 1
ATOM 1562 C C . GLU A 1 195 ? 4.075 26.854 27.951 1.00 51.84 195 GLU A C 1
ATOM 1564 O O . GLU A 1 195 ? 3.740 26.309 29.008 1.00 51.84 195 GLU A O 1
ATOM 1569 N N . ASN A 1 196 ? 5.180 27.594 27.853 1.00 45.09 196 ASN A N 1
ATOM 1570 C CA . ASN A 1 196 ? 5.902 28.043 29.027 1.00 45.09 196 ASN A CA 1
ATOM 1571 C C . ASN A 1 196 ? 4.973 29.001 29.772 1.00 45.09 196 ASN A C 1
ATOM 1573 O O . ASN A 1 196 ? 4.902 30.186 29.458 1.00 45.09 196 ASN A O 1
ATOM 1577 N N . LYS A 1 197 ? 4.260 28.483 30.776 1.00 50.81 197 LYS A N 1
ATOM 1578 C CA . LYS A 1 197 ? 3.653 29.297 31.827 1.00 50.81 197 LYS A CA 1
ATOM 1579 C C . LYS A 1 197 ? 4.776 29.909 32.659 1.00 50.81 197 LYS A C 1
ATOM 1581 O O . LYS A 1 197 ? 5.068 29.439 33.754 1.00 50.81 197 LYS A O 1
ATOM 1586 N N . TRP A 1 198 ? 5.424 30.942 32.132 1.00 43.03 198 TRP A N 1
ATOM 1587 C CA . TRP A 1 198 ? 6.147 31.879 32.976 1.00 43.03 198 TRP A CA 1
ATOM 1588 C C . TRP A 1 198 ? 5.133 32.906 33.468 1.00 43.03 198 TRP A C 1
ATOM 1590 O O . TRP A 1 198 ? 4.858 33.915 32.824 1.00 43.03 198 TRP A O 1
ATOM 1600 N N . SER A 1 199 ? 4.504 32.582 34.591 1.00 49.81 199 SER A N 1
ATOM 1601 C CA . SER A 1 199 ? 3.738 33.527 35.389 1.00 49.81 199 SER A CA 1
ATOM 1602 C C . SER A 1 199 ? 4.497 33.742 36.692 1.00 49.81 199 SER A C 1
ATOM 1604 O O . SER A 1 199 ? 4.807 32.777 37.384 1.00 49.81 199 SER A O 1
ATOM 1606 N N . HIS A 1 200 ? 4.720 35.020 36.997 1.00 46.09 200 HIS A N 1
ATOM 1607 C CA . HIS A 1 200 ? 5.173 35.594 38.266 1.00 46.09 200 HIS A CA 1
ATOM 1608 C C . HIS A 1 200 ? 6.671 35.523 38.585 1.00 46.09 200 HIS A C 1
ATOM 1610 O O . HIS A 1 200 ? 7.190 34.502 39.026 1.00 46.09 200 HIS A O 1
ATOM 1616 N N . GLN A 1 201 ? 7.318 36.687 38.495 1.00 43.28 201 GLN A N 1
ATOM 1617 C CA . GLN A 1 201 ? 7.781 37.393 39.694 1.00 43.28 201 GLN A CA 1
ATOM 1618 C C . GLN A 1 201 ? 7.638 38.900 39.503 1.00 43.28 201 GLN A C 1
ATOM 1620 O O . GLN A 1 201 ? 7.877 39.361 38.365 1.00 43.28 201 GLN A O 1
#

Organism: Caenorhabditis remanei (NCBI:txid31234)

pLDDT: mean 79.24, std 18.02, range [38.84, 98.44]

Nearest PDB structures (foldseek):
  7pd2-assembly1_A  TM=3.805E-01  e=1.909E-01  Thermosinus carboxydivorans Nor1
  1uf3-assembly1_C  TM=6.032E-01  e=1.416E+00  Thermus thermophilus
  3m4n-assembly1_A  TM=4.728E-01  e=3.732E+00  Xanthomonas campestris pv. campestris
  3m5d-assembly1_A  TM=4.921E-01  e=5.500E+00  Xanthomonas campestris pv. campestris

Solvent-accessible surface area (backbone atoms only — not comparable to full-atom values): 12011 Å² total; per-residue (Å²): 138,87,80,85,80,80,81,81,76,78,84,75,55,68,68,56,57,54,53,50,52,54,48,51,53,52,49,52,51,54,48,50,54,52,54,61,73,66,53,74,84,50,45,77,48,84,51,40,42,28,38,39,28,55,84,38,74,71,86,51,96,44,51,44,72,55,50,86,96,42,46,95,57,47,67,68,48,49,39,49,92,52,33,40,37,36,37,36,42,40,73,42,50,85,53,58,69,61,45,52,45,52,42,52,49,51,54,64,44,58,77,58,34,69,35,35,41,37,38,74,58,30,32,72,42,78,84,48,77,61,56,58,55,51,53,56,64,47,44,66,45,90,46,37,44,76,47,90,65,88,67,62,66,52,85,62,74,65,32,86,44,64,65,56,49,48,53,58,47,55,76,70,40,80,89,44,69,38,60,58,48,52,57,57,47,46,70,70,66,51,80,77,76,74,77,81,82,83,73,87,133

Sequence (201 aa):
MVGNLGIRVENRNPYRETAEKSKEIAVDTGMEEKKEGMKPKKTVIRESKILITPRIGVKGKSIFEYRKSALDTWKNRFDFANVEAIVFLVNLTEDEETNQKLGALVLELAEEVKEITIIPYQMDCAKSGFVECWIRSWITAGNVEWI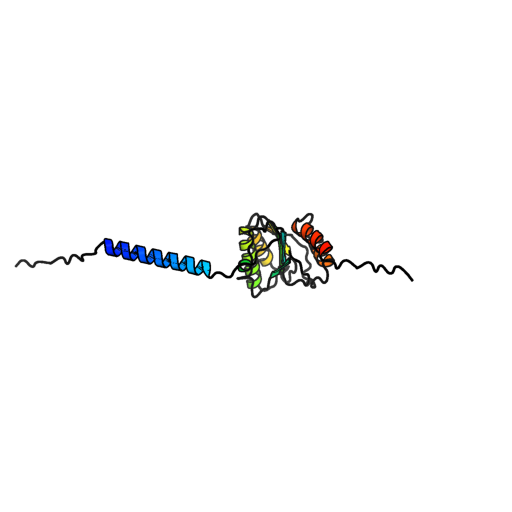DSSASGKTVEKFKTWEQLLEFLEARTTENVVVAQLRKESVTSEPRTKENKWSHQ

Radius of gyration: 27.8 Å; Cα contacts (8 Å, |Δi|>4): 230; chains: 1; bounding box: 27×124×62 Å

Secondary structure (DSSP, 8-state):
-------------HHHHHHHHHHHHHHHHHHHHHHHHTSPPPEEP--SEEEEES--S---TTEEE--GGGHHHHGGGEE-TT--EEEEEEEE-S-HHHHHHHHHHHHHHHTT-SEEEEEEEEETTTT-HHHHHHHHHHTTSTTEEE------SSPPPPP-SHHHHHHHHHTT-SS-HHHHHHHHHHHHHS-----------